Protein AF-A0A847JAN7-F1 (afdb_monomer)

Structure (mmCIF, N/CA/C/O backbone):
data_AF-A0A847JAN7-F1
#
_entry.id   AF-A0A847JAN7-F1
#
loop_
_atom_site.group_PDB
_atom_site.id
_atom_site.type_symbol
_atom_site.label_atom_id
_atom_site.label_alt_id
_atom_site.label_comp_id
_atom_site.label_asym_id
_atom_site.label_entity_id
_atom_site.label_seq_id
_atom_site.pdbx_PDB_ins_code
_atom_site.Cartn_x
_atom_site.Cartn_y
_atom_site.Cartn_z
_atom_site.occupancy
_atom_site.B_iso_or_equiv
_atom_site.auth_seq_id
_atom_site.auth_comp_id
_atom_site.auth_asym_id
_atom_site.auth_atom_id
_atom_site.pdbx_PDB_model_num
ATOM 1 N N . MET A 1 1 ? 32.584 72.479 58.591 1.00 36.50 1 MET A N 1
ATOM 2 C CA . MET A 1 1 ? 33.465 73.424 59.309 1.00 36.50 1 MET A CA 1
ATOM 3 C C . MET A 1 1 ? 34.867 73.265 58.743 1.00 36.50 1 MET A C 1
ATOM 5 O O . MET A 1 1 ? 35.280 72.123 58.640 1.00 36.50 1 MET A O 1
ATOM 9 N N . LEU A 1 2 ? 35.533 74.378 58.401 1.00 39.59 2 LEU A N 1
ATOM 10 C CA . LEU A 1 2 ? 36.912 74.495 57.879 1.00 39.59 2 LEU A CA 1
ATOM 11 C C . LEU A 1 2 ? 37.207 73.800 56.503 1.00 39.59 2 LEU A C 1
ATOM 13 O O . LEU A 1 2 ? 36.779 72.677 56.290 1.00 39.59 2 LEU A O 1
ATOM 17 N N . VAL A 1 3 ? 37.731 74.458 55.441 1.00 38.66 3 VAL A N 1
ATOM 18 C CA . VAL A 1 3 ? 38.987 75.257 55.241 1.00 38.66 3 VAL A CA 1
ATOM 19 C C . VAL A 1 3 ? 40.137 74.309 54.827 1.00 38.66 3 VAL A C 1
ATOM 21 O O . VAL A 1 3 ? 40.621 73.560 55.660 1.00 38.66 3 VAL A O 1
ATOM 24 N N . PHE A 1 4 ? 40.463 74.219 53.517 1.00 42.41 4 PHE A N 1
ATOM 25 C CA . PHE A 1 4 ? 41.638 74.850 52.831 1.00 42.41 4 PHE A CA 1
ATOM 26 C C . PHE A 1 4 ? 42.865 73.885 52.754 1.00 42.41 4 PHE A C 1
ATOM 28 O O . PHE A 1 4 ? 42.871 72.912 53.493 1.00 42.41 4 PHE A O 1
ATOM 35 N N . LEU A 1 5 ? 43.915 73.989 51.907 1.00 44.09 5 LEU A N 1
ATOM 36 C CA . LEU A 1 5 ? 44.401 74.916 50.848 1.00 44.09 5 LEU A CA 1
ATOM 37 C C . LEU A 1 5 ? 45.419 74.152 49.929 1.00 44.09 5 LEU A C 1
ATOM 39 O O . LEU A 1 5 ? 45.902 73.095 50.322 1.00 44.09 5 LEU A O 1
ATOM 43 N N . VAL A 1 6 ? 45.833 74.785 48.811 1.00 45.31 6 VAL A N 1
ATOM 44 C CA . VAL A 1 6 ? 47.140 74.706 48.074 1.00 45.31 6 VAL A CA 1
ATOM 45 C C . VAL A 1 6 ? 47.106 73.902 46.747 1.00 45.31 6 VAL A C 1
ATOM 47 O O . VAL A 1 6 ? 47.167 72.684 46.785 1.00 45.31 6 VAL A O 1
ATOM 50 N N . SER A 1 7 ? 46.863 74.496 45.557 1.00 50.59 7 SER A N 1
ATOM 51 C CA . SER A 1 7 ? 47.771 75.267 44.638 1.00 50.59 7 SER A CA 1
ATOM 52 C C . SER A 1 7 ? 48.555 74.377 43.617 1.00 50.59 7 SER A C 1
ATOM 54 O O . SER A 1 7 ? 48.498 73.161 43.742 1.00 50.59 7 SER A O 1
ATOM 56 N N . PRO A 1 8 ? 49.299 74.910 42.610 1.00 58.59 8 PRO A N 1
ATOM 57 C CA . PRO A 1 8 ? 48.824 75.728 41.469 1.00 58.59 8 PRO A CA 1
ATOM 58 C C . PRO A 1 8 ? 49.420 75.340 40.068 1.00 58.59 8 PRO A C 1
ATOM 60 O O . PRO A 1 8 ? 50.439 74.674 40.025 1.00 58.59 8 PRO A O 1
ATOM 63 N N . PHE A 1 9 ? 48.823 75.851 38.961 1.00 43.88 9 PHE A N 1
ATOM 64 C CA . PHE A 1 9 ? 49.365 76.210 37.598 1.00 43.88 9 PHE A CA 1
ATOM 65 C C . PHE A 1 9 ? 50.436 75.322 36.871 1.00 43.88 9 PHE A C 1
ATOM 67 O O . PHE A 1 9 ? 51.358 74.846 37.521 1.00 43.88 9 PHE A O 1
ATOM 74 N N . PRO A 1 10 ? 50.463 75.195 35.506 1.00 60.69 10 PRO A N 1
ATOM 75 C CA . PRO A 1 10 ? 50.622 76.344 34.588 1.00 60.69 10 PRO A CA 1
ATOM 76 C C . PRO A 1 10 ? 49.906 76.178 33.186 1.00 60.69 10 PRO A C 1
ATOM 78 O O . PRO A 1 10 ? 48.772 75.706 33.202 1.00 60.69 10 PRO A O 1
ATOM 81 N N . PRO A 1 11 ? 50.357 76.684 31.997 1.00 57.16 11 PRO A N 1
ATOM 82 C CA . PRO A 1 11 ? 49.559 77.709 31.292 1.00 57.16 11 PRO A CA 1
ATOM 83 C C . PRO A 1 11 ? 49.256 77.521 29.772 1.00 57.16 11 PRO A C 1
ATOM 85 O O . PRO A 1 11 ? 49.960 76.834 29.047 1.00 57.16 11 PRO A O 1
ATOM 88 N N . ARG A 1 12 ? 48.272 78.308 29.290 1.00 51.12 12 ARG A N 1
ATOM 89 C CA . ARG A 1 12 ? 48.066 78.878 27.922 1.00 51.12 12 ARG A CA 1
ATOM 90 C C . ARG A 1 12 ? 48.148 77.981 26.654 1.00 51.12 12 ARG A C 1
ATOM 92 O O . ARG A 1 12 ? 49.231 77.550 26.276 1.00 51.12 12 ARG A O 1
ATOM 99 N N . PRO A 1 13 ? 47.071 77.920 25.836 1.00 51.97 13 PRO A N 1
ATOM 100 C CA . PRO A 1 13 ? 47.143 77.501 24.432 1.00 51.97 13 PRO A CA 1
ATOM 101 C C . PRO A 1 13 ? 47.438 78.676 23.477 1.00 51.97 13 PRO A C 1
ATOM 103 O O . PRO A 1 13 ? 46.907 79.776 2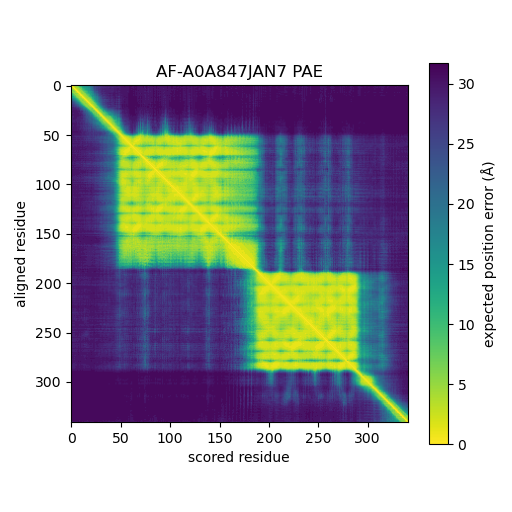3.647 1.00 51.97 13 PRO A O 1
ATOM 106 N N . ALA A 1 14 ? 48.208 78.428 22.413 1.00 51.31 14 ALA A N 1
ATOM 107 C CA . ALA A 1 14 ? 48.409 79.364 21.301 1.00 51.31 14 ALA A CA 1
ATOM 108 C C . ALA A 1 14 ? 47.695 78.872 20.028 1.00 51.31 14 ALA A C 1
ATOM 110 O O . ALA A 1 14 ? 47.827 77.715 19.635 1.00 51.31 14 ALA A O 1
ATOM 111 N N . ARG A 1 15 ? 46.945 79.760 19.362 1.00 52.69 15 ARG A N 1
ATOM 112 C CA . ARG A 1 15 ? 46.372 79.516 18.026 1.00 52.69 15 ARG A CA 1
ATOM 113 C C . ARG A 1 15 ? 47.397 79.850 16.945 1.00 52.69 15 ARG A C 1
ATOM 115 O O . ARG A 1 15 ? 47.951 80.944 16.987 1.00 52.69 15 ARG A O 1
ATOM 122 N N . VAL A 1 16 ? 47.467 79.044 15.885 1.00 48.19 16 VAL A N 1
ATOM 123 C CA . VAL A 1 16 ? 47.847 79.525 14.544 1.00 48.19 16 VAL A CA 1
ATOM 124 C C . VAL A 1 16 ? 46.898 78.927 13.501 1.00 48.19 16 VAL A C 1
ATOM 126 O O . VAL A 1 16 ? 46.653 77.724 13.476 1.00 48.19 16 VAL A O 1
ATOM 129 N N . ARG A 1 17 ? 46.336 79.792 12.649 1.00 48.19 17 ARG A N 1
ATOM 130 C CA . ARG A 1 17 ? 45.670 79.427 11.387 1.00 48.19 17 ARG A CA 1
ATOM 131 C C . ARG A 1 17 ? 46.724 79.423 10.277 1.00 48.19 17 ARG A C 1
ATOM 133 O O . ARG A 1 17 ? 47.535 80.339 10.271 1.00 48.19 17 ARG A O 1
ATOM 140 N N . ALA A 1 18 ? 46.591 78.554 9.276 1.00 40.78 18 ALA A N 1
ATOM 141 C CA . ALA A 1 18 ? 46.350 78.965 7.880 1.00 40.78 18 ALA A CA 1
ATOM 142 C C . ALA A 1 18 ? 46.451 77.777 6.909 1.00 40.78 18 ALA A C 1
ATOM 144 O O . ALA A 1 18 ? 47.193 76.825 7.121 1.00 40.78 18 ALA A O 1
ATOM 145 N N . SER A 1 19 ? 45.680 77.859 5.829 1.00 52.72 19 SER A N 1
ATOM 146 C CA . SER A 1 19 ? 45.609 76.890 4.735 1.00 52.72 19 SER A CA 1
ATOM 147 C C . SER A 1 19 ? 46.595 77.194 3.605 1.00 52.72 19 SER A C 1
ATOM 149 O O . SER A 1 19 ? 46.749 78.360 3.245 1.00 52.72 19 SER A O 1
ATOM 151 N N . ALA A 1 20 ? 47.078 76.160 2.913 1.00 47.47 20 ALA A N 1
ATOM 152 C CA . ALA A 1 20 ? 47.538 76.256 1.526 1.00 47.47 20 ALA A CA 1
ATOM 153 C C . ALA A 1 20 ? 47.021 75.052 0.712 1.00 47.47 20 ALA A C 1
ATOM 155 O O . ALA A 1 20 ? 46.765 73.987 1.271 1.00 47.47 20 ALA A O 1
ATOM 156 N N . ARG A 1 21 ? 46.792 75.253 -0.591 1.00 54.28 21 ARG A N 1
ATOM 157 C CA . ARG A 1 21 ? 46.213 74.270 -1.532 1.00 54.28 21 ARG A CA 1
ATOM 158 C C . ARG A 1 21 ? 47.286 73.734 -2.500 1.00 54.28 21 ARG A C 1
ATOM 160 O O . ARG A 1 21 ? 48.429 74.171 -2.445 1.00 54.28 21 ARG A O 1
ATOM 167 N N . CYS A 1 22 ? 46.829 72.905 -3.447 1.00 41.75 22 CYS A N 1
ATOM 168 C CA . CYS A 1 22 ? 47.549 72.309 -4.586 1.00 41.75 22 CYS A CA 1
ATOM 169 C C . CYS A 1 22 ? 48.314 71.014 -4.224 1.00 41.75 22 CYS A C 1
ATOM 171 O O . CYS A 1 22 ? 48.763 70.858 -3.097 1.00 41.75 22 CYS A O 1
ATOM 173 N N . THR A 1 23 ? 48.418 70.003 -5.098 1.00 45.47 23 THR A N 1
ATOM 174 C CA . THR A 1 23 ? 48.131 69.959 -6.551 1.00 45.47 23 THR A CA 1
ATOM 175 C C . THR A 1 23 ? 47.553 68.588 -6.954 1.00 45.47 23 THR A C 1
ATOM 177 O O . THR A 1 23 ? 47.763 67.598 -6.260 1.00 45.47 23 THR A O 1
ATOM 180 N N . GLY A 1 24 ? 46.801 68.517 -8.060 1.00 43.47 24 GLY A N 1
ATOM 181 C CA . GLY A 1 24 ? 46.162 67.279 -8.537 1.00 43.47 24 GLY A CA 1
ATOM 182 C C . GLY A 1 24 ? 47.069 66.329 -9.342 1.00 43.47 24 GLY A C 1
ATOM 183 O O . GLY A 1 24 ? 48.287 66.460 -9.338 1.00 43.47 24 GLY A O 1
ATOM 184 N N . ALA A 1 25 ? 46.424 65.417 -10.089 1.00 47.81 25 ALA A N 1
ATOM 185 C CA . ALA A 1 25 ? 46.998 64.451 -11.048 1.00 47.81 25 ALA A CA 1
ATOM 186 C C . ALA A 1 25 ? 47.545 63.100 -10.511 1.00 47.81 25 ALA A C 1
ATOM 188 O O . ALA A 1 25 ? 48.638 62.679 -10.880 1.00 47.81 25 ALA A O 1
ATOM 189 N N . ARG A 1 26 ? 46.737 62.340 -9.744 1.00 47.19 26 ARG A N 1
ATOM 190 C CA . ARG A 1 26 ? 46.920 60.874 -9.538 1.00 47.19 26 ARG A CA 1
ATOM 191 C C . ARG A 1 26 ? 45.610 60.053 -9.530 1.00 47.19 26 ARG A C 1
ATOM 193 O O . ARG A 1 26 ? 45.467 59.109 -8.766 1.00 47.19 26 ARG A O 1
ATOM 200 N N . THR A 1 27 ? 44.642 60.384 -10.388 1.00 49.19 27 THR A N 1
ATOM 201 C CA . THR A 1 27 ? 43.290 59.766 -10.398 1.00 49.19 27 THR A CA 1
ATOM 202 C C . THR A 1 27 ? 42.906 59.065 -11.713 1.00 49.19 27 THR A C 1
ATOM 204 O O . THR A 1 27 ? 41.734 59.025 -12.076 1.00 49.19 27 THR A O 1
ATOM 207 N N . ARG A 1 28 ? 43.875 58.491 -12.449 1.00 48.81 28 ARG A N 1
ATOM 208 C CA . ARG A 1 28 ? 43.617 57.727 -13.698 1.00 48.81 28 ARG A CA 1
ATOM 209 C C . ARG A 1 28 ? 44.412 56.417 -13.871 1.00 48.81 28 ARG A C 1
ATOM 211 O O . ARG A 1 28 ? 44.486 55.903 -14.977 1.00 48.81 28 ARG A O 1
ATOM 218 N N . ALA A 1 29 ? 44.968 55.849 -12.796 1.00 48.12 29 ALA A N 1
ATOM 219 C CA . ALA A 1 29 ? 45.771 54.612 -12.857 1.00 48.12 29 ALA A CA 1
ATOM 220 C C . ALA A 1 29 ? 45.318 53.494 -11.888 1.00 48.12 29 ALA A C 1
ATOM 222 O O . ALA A 1 29 ? 46.053 52.542 -11.663 1.00 48.12 29 ALA A O 1
ATOM 223 N N . LEU A 1 30 ? 44.109 53.591 -11.317 1.00 46.75 30 LEU A N 1
ATOM 224 C CA . LEU A 1 30 ? 43.534 52.582 -10.404 1.00 46.75 30 LEU A CA 1
ATOM 225 C C . LEU A 1 30 ? 42.086 52.185 -10.762 1.00 46.75 30 LEU A C 1
ATOM 227 O O . LEU A 1 30 ? 41.359 51.662 -9.927 1.00 46.75 30 LEU A O 1
ATOM 231 N N . LEU A 1 31 ? 41.669 52.399 -12.017 1.00 47.38 31 LEU A N 1
ATOM 232 C CA . LEU A 1 31 ? 40.339 52.014 -12.524 1.00 47.38 31 LEU A CA 1
ATOM 233 C C . LEU A 1 31 ? 40.397 50.998 -13.687 1.00 47.38 31 LEU A C 1
ATOM 235 O O . LEU A 1 31 ? 39.433 50.851 -14.426 1.00 47.38 31 LEU A O 1
ATOM 239 N N . GLY A 1 32 ? 41.534 50.312 -13.865 1.00 44.53 32 GLY A N 1
ATOM 240 C CA . GLY A 1 32 ? 41.722 49.276 -14.896 1.00 44.53 32 GLY A CA 1
ATOM 241 C C . GLY A 1 32 ? 41.857 47.845 -14.358 1.00 44.53 32 GLY A C 1
ATOM 242 O O . GLY A 1 32 ? 41.564 46.896 -15.072 1.00 44.53 32 GLY A O 1
ATOM 243 N N . VAL A 1 33 ? 42.268 47.673 -13.096 1.00 49.34 33 VAL A N 1
ATOM 244 C CA . VAL A 1 33 ? 42.558 46.346 -12.509 1.00 49.34 33 VAL A CA 1
ATOM 245 C C . VAL A 1 33 ? 41.370 45.790 -11.710 1.00 49.34 33 VAL A C 1
ATOM 247 O O . VAL A 1 33 ? 41.158 44.583 -11.674 1.00 49.34 33 VAL A O 1
ATOM 250 N N . ALA A 1 34 ? 40.528 46.658 -11.137 1.00 45.66 34 ALA A N 1
ATOM 251 C CA . ALA A 1 34 ? 39.374 46.242 -10.333 1.00 45.66 34 ALA A CA 1
ATOM 252 C C . ALA A 1 34 ? 38.218 45.625 -11.151 1.00 45.66 34 ALA A C 1
ATOM 254 O O . ALA A 1 34 ? 37.416 44.883 -10.593 1.00 45.66 34 ALA A O 1
ATOM 255 N N . LEU A 1 35 ? 38.132 45.896 -12.461 1.00 46.56 35 LEU A N 1
ATOM 256 C CA . LEU A 1 35 ? 37.061 45.368 -13.322 1.00 46.56 35 LEU A CA 1
ATOM 257 C C . LEU A 1 35 ? 37.426 44.031 -13.997 1.00 46.56 35 LEU A C 1
ATOM 259 O O . LEU A 1 35 ? 36.538 43.281 -14.387 1.00 46.56 35 LEU A O 1
ATOM 263 N N . ALA A 1 36 ? 38.718 43.694 -14.083 1.00 46.94 36 ALA A N 1
ATOM 264 C CA . ALA A 1 36 ? 39.186 42.403 -14.599 1.00 46.94 36 ALA A CA 1
ATOM 265 C C . ALA A 1 36 ? 39.105 41.271 -13.552 1.00 46.94 36 ALA A C 1
ATOM 267 O O . ALA A 1 36 ? 39.017 40.101 -13.913 1.00 46.94 36 ALA A O 1
ATOM 268 N N . ALA A 1 37 ? 39.095 41.611 -12.258 1.00 46.59 37 ALA A N 1
ATOM 269 C CA . ALA A 1 37 ? 39.029 40.648 -11.155 1.00 46.59 37 ALA A CA 1
ATOM 270 C C . ALA A 1 37 ? 37.599 40.194 -10.785 1.00 46.59 37 ALA A C 1
ATOM 272 O O . ALA A 1 37 ? 37.443 39.292 -9.968 1.00 46.59 37 ALA A O 1
ATOM 273 N N . LEU A 1 38 ? 36.557 40.803 -11.370 1.00 44.53 38 LEU A N 1
ATOM 274 C CA . LEU A 1 38 ? 35.148 40.506 -11.060 1.00 44.53 38 LEU A CA 1
ATOM 275 C C . LEU A 1 38 ? 34.448 39.639 -12.130 1.00 44.53 38 LEU A C 1
ATOM 277 O O . LEU A 1 38 ? 33.262 39.353 -12.010 1.00 44.53 38 LEU A O 1
ATOM 281 N N . MET A 1 39 ? 35.172 39.213 -13.173 1.00 47.53 39 MET A N 1
ATOM 282 C CA . MET A 1 39 ? 34.638 38.463 -14.326 1.00 47.53 39 MET A CA 1
ATOM 283 C C . MET A 1 39 ? 35.079 36.987 -14.385 1.00 47.53 39 MET A C 1
ATOM 285 O O . MET A 1 39 ? 34.848 36.309 -15.381 1.00 47.53 39 MET A O 1
ATOM 289 N N . THR A 1 40 ? 35.695 36.460 -13.322 1.00 50.06 40 THR A N 1
ATOM 290 C CA . THR A 1 40 ? 36.337 35.127 -13.310 1.00 50.06 40 THR A CA 1
ATOM 291 C C . THR A 1 40 ? 35.709 34.093 -12.365 1.00 50.06 40 THR A C 1
ATOM 293 O O . THR A 1 40 ? 36.261 33.007 -12.223 1.00 50.06 40 THR A O 1
ATOM 296 N N . ILE A 1 41 ? 34.551 34.374 -11.747 1.00 54.25 41 ILE A N 1
ATOM 297 C CA . ILE A 1 41 ? 33.880 33.443 -10.802 1.00 54.25 41 ILE A CA 1
ATOM 298 C C . ILE A 1 41 ? 32.547 32.884 -11.353 1.00 54.25 41 ILE A C 1
ATOM 300 O O . ILE A 1 41 ? 31.888 32.071 -10.715 1.00 54.25 41 ILE A O 1
ATOM 304 N N . ALA A 1 42 ? 32.164 33.232 -12.585 1.00 50.59 42 ALA A N 1
ATOM 305 C CA . ALA A 1 42 ? 31.022 32.625 -13.277 1.00 50.59 42 ALA A CA 1
ATOM 306 C C . ALA A 1 42 ? 31.400 31.296 -13.967 1.00 50.59 42 ALA A C 1
ATOM 308 O O . ALA A 1 42 ? 31.118 31.096 -15.148 1.00 50.59 42 ALA A O 1
ATOM 309 N N . GLN A 1 43 ? 32.052 30.378 -13.244 1.00 54.66 43 GLN A N 1
ATOM 310 C CA . GLN A 1 43 ? 32.152 28.994 -13.712 1.00 54.66 43 GLN A CA 1
ATOM 311 C C . GLN A 1 43 ? 30.806 28.303 -13.452 1.00 54.66 43 GLN A C 1
ATOM 313 O O . GLN A 1 43 ? 30.386 28.244 -12.293 1.00 54.66 43 GLN A O 1
ATOM 318 N N . PRO A 1 44 ? 30.111 27.768 -14.475 1.00 50.38 44 PRO A N 1
ATOM 319 C CA . PRO A 1 44 ? 28.973 26.903 -14.218 1.00 50.38 44 PRO A CA 1
ATOM 320 C C . PRO A 1 44 ? 29.487 25.689 -13.445 1.00 50.38 44 PRO A C 1
ATOM 322 O O . PRO A 1 44 ? 30.414 25.012 -13.899 1.00 50.38 44 PRO A O 1
ATOM 325 N N . LEU A 1 45 ? 28.900 25.408 -12.277 1.00 53.22 45 LEU A N 1
ATOM 326 C CA . LEU A 1 45 ? 29.145 24.128 -11.623 1.00 53.22 45 LEU A CA 1
ATOM 327 C C . LEU A 1 45 ? 28.799 23.030 -12.637 1.00 53.22 45 LEU A C 1
ATOM 329 O O . LEU A 1 45 ? 27.697 23.078 -13.195 1.00 53.22 45 LEU A O 1
ATOM 333 N N . PRO A 1 46 ? 29.681 22.043 -12.882 1.00 47.84 46 PRO A N 1
ATOM 334 C CA . PRO A 1 46 ? 29.256 20.849 -13.582 1.00 47.84 46 PRO A CA 1
ATOM 335 C C . PRO A 1 46 ? 28.156 20.233 -12.723 1.00 47.84 46 PRO A C 1
ATOM 337 O O . PRO A 1 46 ? 28.416 19.745 -11.619 1.00 47.84 46 PRO A O 1
ATOM 340 N N . GLY A 1 47 ? 26.914 20.312 -13.206 1.00 44.53 47 GLY A N 1
ATOM 341 C CA . GLY A 1 47 ? 25.813 19.583 -12.602 1.00 44.53 47 GLY A CA 1
ATOM 342 C C . GLY A 1 47 ? 26.262 18.135 -12.495 1.00 44.53 47 GLY A C 1
ATOM 343 O O . GLY A 1 47 ? 26.696 17.556 -13.493 1.00 44.53 47 GLY A O 1
ATOM 344 N N . ARG A 1 48 ? 26.237 17.574 -11.281 1.00 44.59 48 ARG A N 1
ATOM 345 C CA . ARG A 1 48 ? 26.500 16.149 -11.095 1.00 44.59 48 ARG A CA 1
ATOM 346 C C . ARG A 1 48 ? 25.430 15.409 -11.889 1.00 44.59 48 ARG A C 1
ATOM 348 O O . ARG A 1 48 ? 24.308 15.266 -11.417 1.00 44.59 48 ARG A O 1
ATOM 355 N N . ALA A 1 49 ? 25.791 14.966 -13.089 1.00 51.75 49 ALA A N 1
ATOM 356 C CA . ALA A 1 49 ? 25.082 13.918 -13.791 1.00 51.75 49 ALA A CA 1
ATOM 357 C C . ALA A 1 49 ? 25.232 12.669 -12.921 1.00 51.75 49 ALA A C 1
ATOM 359 O O . ALA A 1 49 ? 26.248 11.972 -12.955 1.00 51.75 49 ALA A O 1
ATOM 360 N N . GLU A 1 50 ? 24.260 12.478 -12.036 1.00 58.47 50 GLU A N 1
ATOM 361 C CA . GLU A 1 50 ? 24.093 11.256 -11.274 1.00 58.47 50 GLU A CA 1
ATOM 362 C C . GLU A 1 50 ? 23.907 10.134 -12.293 1.00 58.47 50 GLU A C 1
ATOM 364 O O . GLU A 1 50 ? 22.927 10.118 -13.037 1.00 58.47 50 GLU A O 1
ATOM 369 N N . LYS A 1 51 ? 24.916 9.261 -12.405 1.00 66.94 51 LYS A N 1
ATOM 370 C CA . LYS A 1 51 ? 24.946 8.199 -13.411 1.00 66.94 51 LYS A CA 1
ATOM 371 C C . LYS A 1 51 ? 23.932 7.129 -13.036 1.00 66.94 51 LYS A C 1
ATOM 373 O O . LYS A 1 51 ? 24.258 6.162 -12.349 1.00 66.94 51 LYS A O 1
ATOM 378 N N . LEU A 1 52 ? 22.701 7.340 -13.485 1.00 82.38 52 LEU A N 1
ATOM 379 C CA . LEU A 1 52 ? 21.585 6.440 -13.268 1.00 82.38 52 LEU 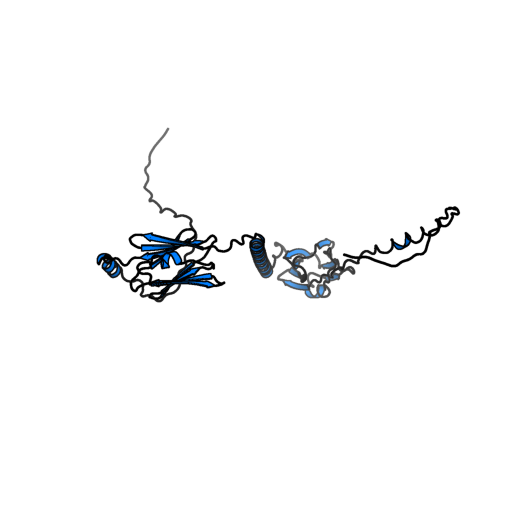A CA 1
ATOM 380 C C . LEU A 1 52 ? 21.934 5.072 -13.856 1.00 82.38 52 LEU A C 1
ATOM 382 O O . LEU A 1 52 ? 22.335 4.976 -15.014 1.00 82.38 52 LEU A O 1
ATOM 386 N N . THR A 1 53 ? 21.801 4.007 -13.074 1.00 87.06 53 THR A N 1
ATOM 387 C CA . THR A 1 53 ? 22.094 2.645 -13.539 1.00 87.06 53 THR A CA 1
ATOM 388 C C . THR A 1 53 ? 20.798 1.845 -13.610 1.00 87.06 53 THR A C 1
ATOM 390 O O . THR A 1 53 ? 19.954 1.943 -12.718 1.00 87.06 53 THR A O 1
ATOM 393 N N . ALA A 1 54 ? 20.619 1.068 -14.679 1.00 89.69 54 ALA A N 1
ATOM 394 C CA . ALA A 1 54 ? 19.466 0.191 -14.842 1.00 89.69 54 ALA A CA 1
ATOM 395 C C . ALA A 1 54 ? 19.908 -1.271 -14.962 1.00 89.69 54 ALA A C 1
ATOM 397 O O . ALA A 1 54 ? 20.691 -1.626 -15.846 1.00 89.69 54 ALA A O 1
ATOM 398 N N . ASP A 1 55 ? 19.362 -2.131 -14.101 1.00 91.69 55 ASP A N 1
ATOM 399 C CA . ASP A 1 55 ? 19.548 -3.576 -14.219 1.00 91.69 55 ASP A CA 1
ATOM 400 C C . ASP A 1 55 ? 18.815 -4.108 -15.446 1.00 91.69 55 ASP A C 1
ATOM 402 O O . ASP A 1 55 ? 17.664 -3.744 -15.702 1.00 91.69 55 ASP A O 1
ATOM 406 N N . VAL A 1 56 ? 19.453 -5.049 -16.139 1.00 93.00 56 VAL A N 1
ATOM 407 C CA . VAL A 1 56 ? 18.934 -5.675 -17.354 1.00 93.00 56 VAL A CA 1
ATOM 408 C C . VAL A 1 56 ? 18.552 -7.124 -17.070 1.00 93.00 56 VAL A C 1
ATOM 410 O O . VAL A 1 56 ? 19.405 -8.001 -16.921 1.00 93.00 56 VAL A O 1
ATOM 413 N N . ALA A 1 57 ? 17.248 -7.389 -17.039 1.00 93.00 57 ALA A N 1
ATOM 414 C CA . ALA A 1 57 ? 16.697 -8.739 -17.027 1.00 93.00 57 ALA A CA 1
ATOM 415 C C . ALA A 1 57 ? 16.073 -9.065 -18.390 1.00 93.00 57 ALA A C 1
ATOM 417 O O . ALA A 1 57 ? 15.500 -8.206 -19.056 1.00 93.00 57 ALA A O 1
ATOM 418 N N . THR A 1 58 ? 16.201 -10.314 -18.826 1.00 93.44 58 THR A N 1
ATOM 419 C CA . THR A 1 58 ? 15.719 -10.785 -20.131 1.00 93.44 58 THR A CA 1
ATOM 420 C C . THR A 1 58 ? 15.069 -12.150 -19.975 1.00 93.44 58 THR A C 1
ATOM 422 O O . THR A 1 58 ? 15.673 -13.046 -19.384 1.00 93.44 58 THR A O 1
ATOM 425 N N . THR A 1 59 ? 13.854 -12.315 -20.500 1.00 92.06 59 THR A N 1
ATOM 426 C CA . THR A 1 59 ? 13.141 -13.600 -20.520 1.00 92.06 59 THR A CA 1
ATOM 427 C C . THR A 1 59 ? 12.682 -13.948 -21.934 1.00 92.06 59 THR A C 1
ATOM 429 O O . THR A 1 59 ? 12.347 -13.081 -22.748 1.00 92.06 59 THR A O 1
ATOM 432 N N . LEU A 1 60 ? 12.710 -15.245 -22.247 1.00 92.62 60 LEU A N 1
ATOM 433 C CA . LEU A 1 60 ? 12.183 -15.793 -23.490 1.00 92.62 60 LEU A CA 1
ATOM 434 C C . LEU A 1 60 ? 10.843 -16.459 -23.175 1.00 92.62 60 LEU A C 1
ATOM 436 O O . LEU A 1 60 ? 10.797 -17.579 -22.669 1.00 92.62 60 LEU A O 1
ATOM 440 N N . GLU A 1 61 ? 9.759 -15.748 -23.450 1.00 88.75 61 GLU A N 1
ATOM 441 C CA . GLU A 1 61 ? 8.406 -16.199 -23.152 1.00 88.75 61 GLU A CA 1
ATOM 442 C C . GLU A 1 61 ? 7.841 -17.067 -24.287 1.00 88.75 61 GLU A C 1
ATOM 444 O O . GLU A 1 61 ? 8.434 -17.226 -25.361 1.00 88.75 61 GLU A O 1
ATOM 449 N N . LYS A 1 62 ? 6.648 -17.634 -24.074 1.00 84.94 62 LYS A N 1
ATOM 450 C CA . LYS A 1 62 ? 5.945 -18.450 -25.079 1.00 84.94 62 LYS A CA 1
ATOM 451 C C . LYS A 1 62 ? 5.489 -17.601 -26.277 1.00 84.94 62 LYS A C 1
ATOM 453 O O . LYS A 1 62 ? 4.334 -17.201 -26.374 1.00 84.94 62 LYS A O 1
ATOM 458 N N . GLY A 1 63 ? 6.404 -17.373 -27.219 1.00 88.00 63 GLY A N 1
ATOM 459 C CA . GLY A 1 63 ? 6.144 -16.723 -28.508 1.00 88.00 63 GLY A CA 1
ATOM 460 C C . GLY A 1 63 ? 6.571 -15.257 -28.623 1.00 88.00 63 GLY A C 1
ATOM 461 O O . GLY A 1 63 ? 6.348 -14.677 -29.683 1.00 88.00 63 GLY A O 1
ATOM 462 N N . TYR A 1 64 ? 7.193 -14.681 -27.591 1.00 93.12 64 TYR A N 1
ATOM 463 C CA . TYR A 1 64 ? 7.799 -13.344 -27.618 1.00 93.12 64 TYR A CA 1
ATOM 464 C C . TYR A 1 64 ? 9.052 -13.289 -26.731 1.00 93.12 64 TYR A C 1
ATOM 466 O O . TYR A 1 64 ? 9.306 -14.204 -25.948 1.00 93.12 64 TYR A O 1
ATOM 474 N N . GLY A 1 65 ? 9.868 -12.246 -26.879 1.00 94.19 65 GLY A N 1
ATOM 475 C CA . GLY A 1 65 ? 10.987 -11.956 -25.975 1.00 94.19 65 GLY A CA 1
ATOM 476 C C . GLY A 1 65 ? 10.673 -10.734 -25.123 1.00 94.19 65 GLY A C 1
ATOM 477 O O . GLY A 1 65 ? 10.050 -9.804 -25.628 1.00 94.19 65 GLY A O 1
ATOM 478 N N . ARG A 1 66 ? 11.110 -10.708 -23.865 1.00 95.69 66 ARG A N 1
ATOM 479 C CA . ARG A 1 66 ? 10.891 -9.583 -22.945 1.00 95.69 66 ARG A CA 1
ATOM 480 C C . ARG A 1 66 ? 12.220 -9.108 -22.367 1.00 95.69 66 ARG A C 1
ATOM 482 O O . ARG A 1 66 ? 13.002 -9.896 -21.839 1.00 95.69 66 ARG A O 1
ATOM 489 N N . LEU A 1 67 ? 12.468 -7.809 -22.473 1.00 94.75 67 LEU A N 1
ATOM 490 C CA . LEU A 1 67 ? 13.541 -7.082 -21.798 1.00 94.75 67 LEU A CA 1
ATOM 491 C C . LEU A 1 67 ? 12.910 -6.235 -20.690 1.00 94.75 67 LEU A C 1
ATOM 493 O O . LEU A 1 67 ? 11.929 -5.535 -20.927 1.00 94.75 67 LEU A O 1
ATOM 497 N N . VAL A 1 68 ? 13.472 -6.294 -19.487 1.00 94.88 68 VAL A N 1
ATOM 498 C CA . VAL A 1 68 ? 13.043 -5.499 -18.335 1.00 94.88 68 VAL A CA 1
ATOM 499 C C . VAL A 1 68 ? 14.232 -4.691 -17.841 1.00 94.88 68 VAL A C 1
ATOM 501 O O . VAL A 1 68 ? 15.239 -5.260 -17.415 1.00 94.88 68 VAL A O 1
ATOM 504 N N . LEU A 1 69 ? 14.098 -3.369 -17.887 1.00 93.94 69 LEU A N 1
ATOM 505 C CA . LEU A 1 69 ? 15.046 -2.417 -17.319 1.00 93.94 69 LEU A CA 1
ATOM 506 C C . LEU A 1 69 ? 14.531 -1.993 -15.942 1.00 93.94 69 LEU A C 1
ATOM 508 O O . LEU A 1 69 ? 13.395 -1.531 -15.843 1.00 93.94 69 LEU A O 1
ATOM 512 N N . THR A 1 70 ? 15.324 -2.173 -14.882 1.00 93.19 70 THR A N 1
ATOM 513 C CA . THR A 1 70 ? 14.944 -1.783 -13.507 1.00 93.19 70 THR A CA 1
ATOM 514 C C . THR A 1 70 ? 15.861 -0.685 -12.980 1.00 93.19 70 THR A C 1
ATOM 516 O O . THR A 1 70 ? 17.058 -0.90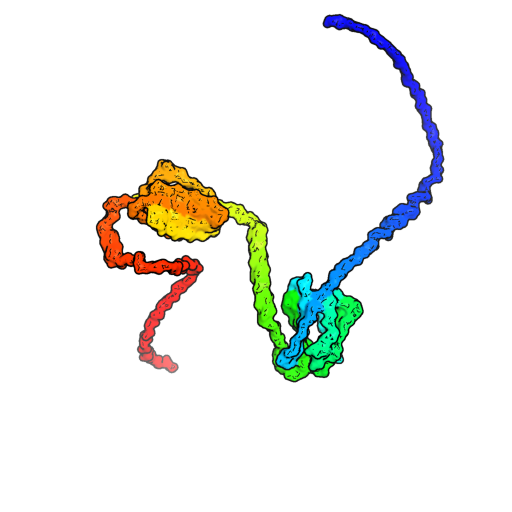8 -12.818 1.00 93.19 70 THR A O 1
ATOM 519 N N . PHE A 1 71 ? 15.294 0.478 -12.671 1.00 92.25 71 PHE A N 1
ATOM 520 C CA . PHE A 1 71 ? 16.011 1.677 -12.236 1.00 92.25 71 PHE A CA 1
ATOM 521 C C . PHE A 1 71 ? 15.999 1.775 -10.703 1.00 92.25 71 PHE A C 1
ATOM 523 O O . PHE A 1 71 ? 15.104 2.387 -10.130 1.00 92.25 71 PHE A O 1
ATOM 530 N N . ARG A 1 72 ? 16.961 1.143 -10.015 1.00 80.00 72 ARG A N 1
ATOM 531 C CA . ARG A 1 72 ? 16.915 0.995 -8.540 1.00 80.00 72 ARG A CA 1
ATOM 532 C C . ARG A 1 72 ? 16.875 2.313 -7.769 1.00 80.00 72 ARG A C 1
ATOM 534 O O . ARG A 1 72 ? 16.247 2.375 -6.717 1.00 80.00 72 ARG A O 1
ATOM 541 N N . ASP A 1 73 ? 17.534 3.340 -8.293 1.00 79.25 73 ASP A N 1
ATOM 542 C CA . ASP A 1 73 ? 17.760 4.604 -7.587 1.00 79.25 73 ASP A CA 1
ATOM 543 C C . ASP A 1 73 ? 16.596 5.602 -7.742 1.00 79.25 73 ASP A C 1
ATOM 545 O O . ASP A 1 73 ? 16.687 6.743 -7.290 1.00 79.25 73 ASP A O 1
ATOM 549 N N . ARG A 1 74 ? 15.488 5.204 -8.391 1.00 76.31 74 ARG A N 1
ATOM 550 C CA . ARG A 1 74 ? 14.304 6.054 -8.586 1.00 76.31 74 ARG A CA 1
ATOM 551 C C . ARG A 1 74 ? 12.996 5.285 -8.441 1.00 76.31 74 ARG A C 1
ATOM 553 O O . ARG A 1 74 ? 12.872 4.147 -8.865 1.00 76.31 74 ARG A O 1
ATOM 560 N N . ASN A 1 75 ? 11.966 5.964 -7.936 1.00 78.19 75 ASN A N 1
ATOM 561 C CA . ASN A 1 75 ? 10.598 5.433 -7.866 1.00 78.19 75 ASN A CA 1
ATOM 562 C C . ASN A 1 75 ? 9.858 5.472 -9.219 1.00 78.19 75 ASN A C 1
ATOM 564 O O . ASN A 1 75 ? 8.787 4.880 -9.345 1.00 78.19 75 ASN A O 1
ATOM 568 N N . LEU A 1 76 ? 10.394 6.212 -10.193 1.00 83.44 76 LEU A N 1
ATOM 569 C CA . LEU A 1 76 ? 9.854 6.402 -11.537 1.00 83.44 76 LEU A CA 1
ATOM 570 C C . LEU A 1 76 ? 10.996 6.322 -12.551 1.00 83.44 76 LEU A C 1
ATOM 572 O O . LEU A 1 76 ? 12.091 6.836 -12.302 1.00 83.44 76 LEU A O 1
ATOM 576 N N . ILE A 1 77 ? 10.727 5.710 -13.700 1.00 89.69 77 ILE A N 1
ATOM 577 C CA . ILE A 1 77 ? 11.662 5.674 -14.829 1.00 89.69 77 ILE A CA 1
ATOM 578 C C . ILE A 1 77 ? 11.950 7.089 -15.384 1.00 89.69 77 ILE A C 1
ATOM 580 O O . ILE A 1 77 ? 11.088 7.970 -15.310 1.00 89.69 77 ILE A O 1
ATOM 584 N N . PRO A 1 78 ? 13.151 7.344 -15.937 1.00 89.88 78 PRO A N 1
ATOM 585 C CA . PRO A 1 78 ? 13.466 8.614 -16.591 1.00 89.88 78 PRO A CA 1
ATOM 586 C C . PRO A 1 78 ? 12.642 8.801 -17.883 1.00 89.88 78 PRO A C 1
ATOM 588 O O . PRO A 1 78 ? 12.346 7.810 -18.555 1.00 89.88 78 PRO A O 1
ATOM 591 N N . PRO A 1 79 ? 12.316 10.047 -18.289 1.00 91.81 79 PRO A N 1
ATOM 592 C CA . PRO A 1 79 ? 11.597 10.307 -19.537 1.00 91.81 79 PRO A CA 1
ATOM 593 C C . PRO A 1 79 ? 12.353 9.754 -20.749 1.00 91.81 79 PRO A C 1
ATOM 595 O O . PRO A 1 79 ? 13.539 10.058 -20.934 1.00 91.81 79 PRO A O 1
ATOM 598 N N . TYR A 1 80 ? 11.663 8.969 -21.579 1.00 93.75 80 TYR A N 1
ATOM 599 C CA . TYR A 1 80 ? 12.256 8.263 -22.713 1.00 93.75 80 TYR A CA 1
ATOM 600 C C . TYR A 1 80 ? 11.410 8.359 -23.990 1.00 93.75 80 TYR A C 1
ATOM 602 O O . TYR A 1 80 ? 10.236 8.726 -23.971 1.00 93.75 80 TYR A O 1
ATOM 610 N N . SER A 1 81 ? 12.025 8.019 -25.121 1.00 93.75 81 SER A N 1
ATOM 611 C CA . SER A 1 81 ? 11.405 7.924 -26.440 1.00 93.75 81 SER A CA 1
ATOM 612 C C . SER A 1 81 ? 11.815 6.616 -27.114 1.00 93.75 81 SER A C 1
ATOM 614 O O . SER A 1 81 ? 12.961 6.181 -26.998 1.00 93.75 81 SER A O 1
ATOM 616 N N . VAL A 1 82 ? 10.884 5.989 -27.837 1.00 95.19 82 VAL A N 1
ATOM 617 C CA . VAL A 1 82 ? 11.132 4.762 -28.608 1.00 95.19 82 VAL A CA 1
ATOM 618 C C . VAL A 1 82 ? 10.855 5.035 -30.074 1.00 95.19 82 VAL A C 1
ATOM 620 O O . VAL A 1 82 ? 9.739 5.385 -30.455 1.00 95.19 82 VAL A O 1
ATOM 623 N N . LYS A 1 83 ? 11.875 4.851 -30.912 1.00 94.69 83 LYS A N 1
ATOM 624 C CA . LYS A 1 83 ? 11.795 5.052 -32.362 1.00 94.69 83 LYS A CA 1
ATOM 625 C C . LYS A 1 83 ? 12.160 3.742 -33.053 1.00 94.69 83 LYS A C 1
ATOM 627 O O . LYS A 1 83 ? 13.317 3.330 -33.015 1.00 94.69 83 LYS A O 1
ATOM 632 N N . GLN A 1 84 ? 11.182 3.084 -33.677 1.00 93.62 84 GLN A N 1
ATOM 633 C CA . GLN A 1 84 ? 11.406 1.896 -34.506 1.00 93.62 84 GLN A CA 1
ATOM 634 C C . GLN A 1 84 ? 11.434 2.295 -35.987 1.00 93.62 84 GLN A C 1
ATOM 636 O O . GLN A 1 84 ? 10.442 2.799 -36.507 1.00 93.62 84 GLN A O 1
ATOM 641 N N . ASN A 1 85 ? 12.548 2.052 -36.682 1.00 91.19 85 ASN A N 1
ATOM 642 C CA . ASN A 1 85 ? 12.680 2.317 -38.115 1.00 91.19 85 ASN A CA 1
ATOM 643 C C . ASN A 1 85 ? 13.587 1.275 -38.792 1.00 91.19 85 ASN A C 1
ATOM 645 O O . ASN A 1 85 ? 14.629 0.920 -38.249 1.00 91.19 85 ASN A O 1
ATOM 649 N N . ASN A 1 86 ? 13.205 0.780 -39.974 1.00 88.00 86 ASN A N 1
ATOM 650 C CA . ASN A 1 86 ? 13.991 -0.162 -40.793 1.00 88.00 86 ASN A CA 1
ATOM 651 C C . ASN A 1 86 ? 14.563 -1.389 -40.042 1.00 88.00 86 ASN A C 1
ATOM 653 O O . ASN A 1 86 ? 15.665 -1.847 -40.329 1.00 88.00 86 ASN A O 1
ATOM 657 N N . GLY A 1 87 ? 13.821 -1.931 -39.068 1.00 89.38 87 GLY A N 1
ATOM 658 C CA . GLY A 1 87 ? 14.273 -3.071 -38.257 1.00 89.38 87 GLY A CA 1
ATOM 659 C C . GLY A 1 87 ? 15.278 -2.717 -37.153 1.00 89.38 87 GLY A C 1
ATOM 660 O O . GLY A 1 87 ? 15.842 -3.617 -36.541 1.00 89.38 87 GLY A O 1
ATOM 661 N N . VAL A 1 88 ? 15.486 -1.433 -36.865 1.00 94.44 88 VAL A N 1
ATOM 662 C CA . VAL A 1 88 ? 16.266 -0.942 -35.724 1.00 94.44 88 VAL A CA 1
ATOM 663 C C . VAL A 1 88 ? 15.337 -0.206 -34.764 1.00 94.44 88 VAL A C 1
ATOM 665 O O . VAL A 1 88 ? 14.467 0.554 -35.187 1.00 94.44 88 VAL A O 1
ATOM 668 N N . VAL A 1 89 ? 15.527 -0.423 -33.467 1.00 95.69 89 VAL A N 1
ATOM 669 C CA . VAL A 1 89 ? 14.871 0.320 -32.389 1.00 95.69 89 VAL A CA 1
ATOM 670 C C . VAL A 1 89 ? 15.911 1.165 -31.679 1.00 95.69 89 VAL A C 1
ATOM 672 O O . VAL A 1 89 ? 16.964 0.664 -31.289 1.00 95.69 89 VAL A O 1
ATOM 675 N N . VAL A 1 90 ? 15.610 2.448 -31.518 1.00 95.38 90 VAL A N 1
ATOM 676 C CA . VAL A 1 90 ? 16.360 3.366 -30.664 1.00 95.38 90 VAL A CA 1
ATOM 677 C C . VAL A 1 90 ? 15.492 3.666 -29.451 1.00 95.38 90 VAL A C 1
ATOM 679 O O . VAL A 1 90 ? 14.390 4.196 -29.598 1.00 95.38 90 VAL A O 1
ATOM 682 N N . LEU A 1 91 ? 15.992 3.294 -28.278 1.00 94.81 91 LEU A N 1
ATOM 683 C CA . LEU A 1 91 ? 15.468 3.689 -26.977 1.00 94.81 91 LEU A CA 1
ATOM 684 C C . LEU A 1 91 ? 16.346 4.837 -26.473 1.00 94.81 91 LEU A C 1
ATOM 686 O O . LEU A 1 91 ? 17.544 4.647 -26.277 1.00 94.81 91 LEU A O 1
ATOM 690 N N . GLU A 1 92 ? 15.770 6.023 -26.337 1.00 94.75 92 GLU A N 1
ATOM 691 C CA . GLU A 1 92 ? 16.460 7.280 -26.032 1.00 94.75 92 GLU A CA 1
ATOM 692 C C . GLU A 1 92 ? 15.940 7.826 -24.701 1.00 94.75 92 GLU A C 1
ATOM 694 O O . GLU A 1 92 ? 14.739 8.025 -24.554 1.00 94.75 92 GLU A O 1
ATOM 699 N N . PHE A 1 93 ? 16.824 8.055 -23.737 1.00 93.25 93 PHE A N 1
ATOM 700 C CA . PHE A 1 93 ? 16.537 8.587 -22.408 1.00 93.25 93 PHE A CA 1
ATOM 701 C C . PHE A 1 93 ? 16.991 10.044 -22.300 1.00 93.25 93 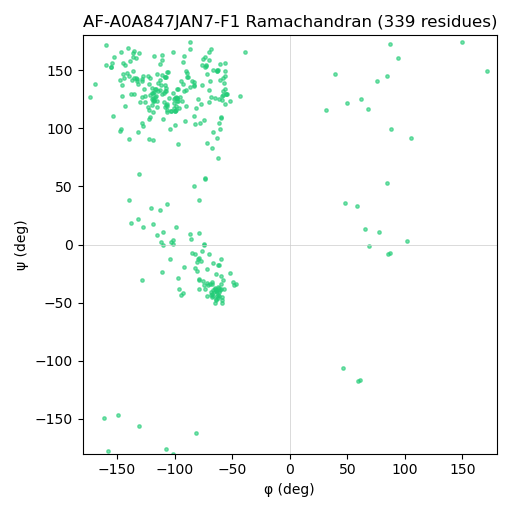PHE A C 1
ATOM 703 O O . PHE A 1 93 ? 17.990 10.451 -22.895 1.00 93.25 93 PHE A O 1
ATOM 710 N N . SER A 1 94 ? 16.276 10.830 -21.497 1.00 90.38 94 SER A N 1
ATOM 711 C CA . SER A 1 94 ? 16.656 12.224 -21.218 1.00 90.38 94 SER A CA 1
ATOM 712 C C . SER A 1 94 ? 17.904 12.324 -20.322 1.00 90.38 94 SER A C 1
ATOM 714 O O . SER A 1 94 ? 18.741 13.209 -20.515 1.00 90.38 94 SER A O 1
ATOM 716 N N . ASP A 1 95 ? 18.045 11.382 -19.384 1.00 88.50 95 ASP A N 1
ATOM 717 C CA . ASP A 1 95 ? 19.181 11.234 -18.466 1.00 88.50 95 ASP A CA 1
ATOM 718 C C . ASP A 1 95 ? 20.251 10.267 -19.032 1.00 88.50 95 ASP A C 1
ATOM 720 O O . ASP A 1 95 ? 19.946 9.414 -19.865 1.00 88.50 95 ASP A O 1
ATOM 724 N N . GLU A 1 96 ? 21.510 10.364 -18.578 1.00 89.38 96 GLU A N 1
ATOM 725 C CA . GLU A 1 96 ? 22.548 9.355 -18.879 1.00 89.38 96 GLU A CA 1
ATOM 726 C C . GLU A 1 96 ? 22.238 8.056 -18.119 1.00 89.38 96 GLU A C 1
ATOM 728 O O . GLU A 1 96 ? 22.172 8.077 -16.889 1.00 89.38 96 GLU A O 1
ATOM 733 N N . VAL A 1 97 ? 22.096 6.925 -18.829 1.00 88.62 97 VAL A N 1
ATOM 734 C CA . VAL A 1 97 ? 21.805 5.621 -18.214 1.00 88.62 97 VAL A CA 1
ATOM 735 C C . VAL A 1 97 ? 22.923 4.597 -18.471 1.00 88.62 97 VAL A C 1
ATOM 737 O O . VAL A 1 97 ? 23.306 4.274 -19.603 1.00 88.62 97 VAL A O 1
ATOM 740 N N . GLY A 1 98 ? 23.453 4.030 -17.391 1.00 88.56 98 GLY A N 1
ATOM 741 C CA . GLY A 1 98 ? 24.271 2.821 -17.409 1.00 88.56 98 GLY A CA 1
ATOM 742 C C . GLY A 1 98 ? 23.394 1.595 -17.648 1.00 88.56 98 GLY A C 1
ATOM 743 O O . GLY A 1 98 ? 22.663 1.187 -16.751 1.00 88.56 98 GLY A O 1
ATOM 744 N N . ILE A 1 99 ? 23.467 1.018 -18.851 1.00 90.31 99 ILE A N 1
ATOM 745 C CA . ILE A 1 99 ? 22.727 -0.187 -19.255 1.00 90.31 99 ILE A CA 1
ATOM 746 C C . ILE A 1 99 ? 23.719 -1.172 -19.881 1.00 90.31 99 ILE A C 1
ATOM 748 O O . ILE A 1 99 ? 24.380 -0.824 -20.863 1.00 90.31 99 ILE A O 1
ATOM 752 N N . ASP A 1 100 ? 23.809 -2.388 -19.336 1.00 90.62 100 ASP A N 1
ATOM 753 C CA . ASP A 1 100 ? 24.564 -3.495 -19.940 1.00 90.62 100 ASP A CA 1
ATOM 754 C C . ASP A 1 100 ? 23.710 -4.195 -21.007 1.00 90.62 100 ASP A C 1
ATOM 756 O O . ASP A 1 100 ? 22.713 -4.853 -20.713 1.00 90.62 100 ASP A O 1
ATOM 760 N N . VAL A 1 101 ? 24.101 -4.038 -22.269 1.00 91.81 101 VAL A N 1
ATOM 761 C CA . VAL A 1 101 ? 23.376 -4.585 -23.423 1.00 91.81 101 VAL A CA 1
ATOM 762 C C . VAL A 1 101 ? 24.122 -5.728 -24.109 1.00 91.81 101 VAL A C 1
ATOM 764 O O . VAL A 1 101 ? 23.594 -6.303 -25.064 1.00 91.81 101 VAL A O 1
ATOM 767 N N . ASP A 1 102 ? 25.309 -6.100 -23.627 1.00 90.19 102 ASP A N 1
ATOM 768 C CA . ASP A 1 102 ? 26.216 -7.009 -24.341 1.00 90.19 102 ASP A CA 1
ATOM 769 C C . ASP A 1 102 ? 25.635 -8.430 -24.422 1.00 90.19 102 ASP A C 1
ATOM 771 O O . ASP A 1 102 ? 25.756 -9.125 -25.432 1.00 90.19 102 ASP A O 1
ATOM 775 N N . GLN A 1 103 ? 24.907 -8.841 -23.381 1.00 90.88 103 GLN A N 1
ATOM 776 C CA . GLN A 1 103 ? 24.225 -10.138 -23.313 1.00 90.88 103 GLN A CA 1
ATOM 777 C C . GLN A 1 103 ? 22.859 -10.164 -24.025 1.00 90.88 103 GLN A C 1
ATOM 779 O O . GLN A 1 103 ? 22.259 -11.235 -24.159 1.00 90.88 103 GLN A O 1
ATOM 784 N N . LEU A 1 104 ? 22.340 -9.019 -24.490 1.00 92.56 104 LEU A N 1
ATOM 785 C CA . LEU A 1 104 ? 20.967 -8.912 -25.003 1.00 92.56 104 LEU A CA 1
ATOM 786 C C . LEU A 1 104 ? 20.765 -9.714 -26.297 1.00 92.56 104 LEU A C 1
ATOM 788 O O . LEU A 1 104 ? 19.788 -10.452 -26.416 1.00 92.56 104 LEU A O 1
ATOM 792 N N . ALA A 1 105 ? 21.713 -9.623 -27.235 1.00 92.88 105 ALA A N 1
ATOM 793 C CA . ALA A 1 105 ? 21.666 -10.371 -28.493 1.00 92.88 105 ALA A CA 1
ATOM 794 C C . ALA A 1 105 ? 21.822 -11.889 -28.286 1.00 92.88 105 ALA A C 1
ATOM 796 O O . ALA A 1 105 ? 21.208 -12.670 -29.003 1.00 92.88 105 ALA A O 1
ATOM 797 N N . ALA A 1 106 ? 22.588 -12.321 -27.277 1.00 93.00 106 ALA A N 1
ATOM 798 C CA . ALA A 1 106 ? 22.734 -13.740 -26.954 1.00 93.00 106 ALA A CA 1
ATOM 799 C C . ALA A 1 106 ? 21.456 -14.320 -26.321 1.00 93.00 106 ALA A C 1
ATOM 801 O O . ALA A 1 106 ? 21.004 -15.398 -26.706 1.00 93.00 106 ALA A O 1
ATOM 802 N N . ARG A 1 107 ? 20.845 -13.599 -25.370 1.00 93.12 107 ARG A N 1
ATOM 803 C CA . ARG A 1 107 ? 19.661 -14.075 -24.628 1.00 93.12 107 ARG A CA 1
ATOM 804 C C . ARG A 1 107 ? 18.349 -13.941 -25.404 1.00 93.12 107 ARG A C 1
ATOM 806 O O . ARG A 1 107 ? 17.455 -14.759 -25.210 1.00 93.12 107 ARG A O 1
ATOM 813 N N . LEU A 1 108 ? 18.232 -12.949 -26.289 1.00 94.31 108 LEU A N 1
ATOM 814 C CA . LEU A 1 108 ? 17.054 -12.722 -27.139 1.00 94.31 108 LEU A CA 1
ATOM 815 C C . LEU A 1 108 ? 17.339 -12.959 -28.634 1.00 94.31 108 LEU A C 1
ATOM 817 O O . LEU A 1 108 ? 16.672 -12.365 -29.480 1.00 94.31 108 LEU A O 1
ATOM 821 N N . ALA A 1 109 ? 18.276 -13.853 -28.970 1.00 92.25 109 ALA A N 1
ATOM 822 C CA . ALA A 1 109 ? 18.706 -14.151 -30.344 1.00 92.25 109 ALA A CA 1
ATOM 823 C C . ALA A 1 109 ? 17.582 -14.360 -31.395 1.00 92.25 109 ALA A C 1
ATOM 825 O O . ALA A 1 109 ? 17.771 -13.951 -32.541 1.00 92.25 109 ALA A O 1
ATOM 826 N N . PRO A 1 110 ? 16.394 -14.930 -31.074 1.00 92.69 110 PRO A N 1
ATOM 827 C CA . PRO A 1 110 ? 15.287 -15.025 -32.037 1.00 92.69 110 PRO A CA 1
ATOM 828 C C . PRO A 1 110 ? 14.672 -13.678 -32.457 1.00 92.69 110 PRO A C 1
ATOM 830 O O . PRO A 1 110 ? 13.931 -13.629 -33.439 1.00 92.69 110 PRO A O 1
ATOM 833 N N . TYR A 1 111 ? 14.939 -12.600 -31.712 1.00 94.56 111 TYR A N 1
ATOM 834 C CA . TYR A 1 111 ? 14.294 -11.292 -31.867 1.00 94.56 111 TYR A CA 1
ATOM 835 C C . TYR A 1 111 ? 15.276 -10.120 -31.987 1.00 94.56 111 TYR A C 1
ATOM 837 O O . TYR A 1 111 ? 14.956 -9.134 -32.652 1.00 94.56 111 TYR A O 1
ATOM 845 N N . VAL A 1 112 ? 16.454 -10.220 -31.367 1.00 95.88 112 VAL A N 1
ATOM 846 C CA . VAL A 1 112 ? 17.514 -9.202 -31.347 1.00 95.88 112 VAL A CA 1
ATOM 847 C C . VAL A 1 112 ? 18.771 -9.785 -31.981 1.00 95.88 112 VAL A C 1
ATOM 849 O O . VAL A 1 112 ? 19.252 -10.829 -31.555 1.00 95.88 112 VAL A O 1
ATOM 852 N N . THR A 1 113 ? 19.321 -9.097 -32.981 1.00 94.25 113 THR A N 1
ATOM 853 C CA . THR A 1 113 ? 20.551 -9.514 -33.674 1.00 94.25 113 THR A CA 1
ATOM 854 C C . THR A 1 113 ? 21.790 -8.820 -33.116 1.00 94.25 113 THR A C 1
ATOM 856 O O . THR A 1 113 ? 22.838 -9.444 -32.980 1.00 94.25 113 THR A O 1
ATOM 859 N N . VAL A 1 114 ? 21.678 -7.535 -32.765 1.00 94.38 114 VAL A N 1
ATOM 860 C CA . VAL A 1 114 ? 22.751 -6.722 -32.172 1.00 94.38 114 VAL A CA 1
ATOM 861 C C . VAL A 1 114 ? 22.123 -5.707 -31.221 1.00 94.38 114 VAL A C 1
ATOM 863 O O . VAL A 1 114 ? 21.103 -5.110 -31.551 1.00 94.38 114 VAL A O 1
ATOM 866 N N .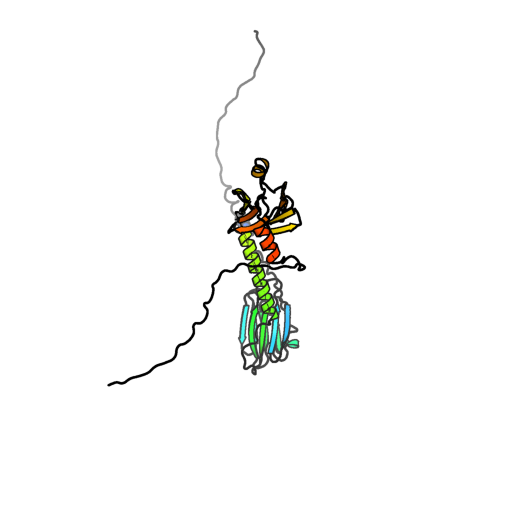 ALA A 1 115 ? 22.755 -5.444 -30.081 1.00 94.94 115 ALA A N 1
ATOM 867 C CA . ALA A 1 115 ? 22.435 -4.301 -29.233 1.00 94.94 115 ALA A CA 1
ATOM 868 C C . ALA A 1 115 ? 23.713 -3.515 -28.925 1.00 94.94 115 ALA A C 1
ATOM 870 O O . ALA A 1 115 ? 24.776 -4.111 -28.756 1.00 94.94 115 ALA A O 1
ATOM 871 N N . ARG A 1 116 ? 23.629 -2.183 -28.911 1.00 94.12 116 ARG A N 1
ATOM 872 C CA . ARG A 1 116 ? 24.737 -1.280 -28.566 1.00 94.12 116 ARG A CA 1
ATOM 873 C C . ARG A 1 116 ? 24.206 -0.067 -27.816 1.00 94.12 116 ARG A C 1
ATOM 875 O O . ARG A 1 116 ? 23.141 0.445 -28.150 1.00 94.12 116 ARG A O 1
ATOM 882 N N . ARG A 1 117 ? 24.966 0.408 -26.834 1.00 93.38 117 ARG A N 1
ATOM 883 C CA . ARG A 1 117 ? 24.736 1.692 -26.165 1.00 93.38 117 ARG A CA 1
ATOM 884 C C . ARG A 1 117 ? 25.562 2.769 -26.866 1.00 93.38 117 ARG A C 1
ATOM 886 O O . ARG A 1 117 ? 26.712 2.510 -27.222 1.00 93.38 117 ARG A O 1
ATOM 893 N N . ASP A 1 118 ? 24.989 3.948 -27.076 1.00 90.69 118 ASP A N 1
ATOM 894 C CA . ASP A 1 118 ? 25.725 5.074 -27.655 1.00 90.69 118 ASP A CA 1
ATOM 895 C C . ASP A 1 118 ? 26.726 5.652 -26.618 1.00 90.69 118 ASP A C 1
ATOM 897 O O . ASP A 1 118 ? 26.496 5.524 -25.410 1.00 90.69 118 ASP A O 1
ATOM 901 N N . PRO A 1 119 ? 27.841 6.289 -27.040 1.00 86.06 119 PRO A N 1
ATOM 902 C CA . PRO A 1 119 ? 28.915 6.720 -26.131 1.00 86.06 119 PRO A CA 1
ATOM 903 C C . PRO A 1 119 ? 28.482 7.710 -25.042 1.00 86.06 119 PRO A C 1
ATOM 905 O O . PRO A 1 119 ? 29.071 7.735 -23.966 1.00 86.06 119 PRO A O 1
ATOM 908 N N . GLU A 1 120 ? 27.437 8.498 -25.306 1.00 82.69 120 GLU A N 1
ATOM 909 C CA . GLU A 1 120 ? 26.848 9.453 -24.357 1.00 82.69 120 GLU A CA 1
ATOM 910 C C . GLU A 1 120 ? 25.979 8.786 -23.276 1.00 82.69 120 GLU A C 1
ATOM 912 O O . GLU A 1 120 ? 25.470 9.468 -22.393 1.00 82.69 120 GLU A O 1
ATOM 917 N N . GLY A 1 121 ? 25.743 7.470 -23.352 1.00 83.44 121 GLY A N 1
ATOM 918 C CA . GLY A 1 121 ? 24.940 6.718 -22.380 1.00 83.44 121 GLY A CA 1
ATOM 919 C C . GLY A 1 121 ? 23.437 7.026 -22.383 1.00 83.44 121 GLY A C 1
ATOM 920 O O . GLY A 1 121 ? 22.695 6.397 -21.638 1.00 83.44 121 GLY A O 1
ATOM 921 N N . LYS A 1 122 ? 22.967 7.956 -23.219 1.00 89.06 122 LYS A N 1
ATOM 922 C CA . LYS A 1 122 ? 21.550 8.348 -23.307 1.00 89.06 122 LYS A CA 1
ATOM 923 C C . LYS A 1 122 ? 20.700 7.431 -24.177 1.00 89.06 122 LYS A C 1
ATOM 925 O O . LYS A 1 122 ? 19.487 7.419 -24.034 1.00 89.06 122 LYS A O 1
ATOM 930 N N . SER A 1 123 ? 21.298 6.659 -25.078 1.00 92.31 123 SER A N 1
ATOM 931 C CA . SER A 1 123 ? 20.548 5.862 -26.051 1.00 92.31 123 SER A CA 1
ATOM 932 C C . SER A 1 123 ? 21.073 4.439 -26.198 1.00 92.31 123 SER A C 1
ATOM 934 O O . SER A 1 123 ? 22.277 4.172 -26.156 1.00 92.31 123 SER A O 1
ATOM 936 N N . VAL A 1 124 ? 20.137 3.511 -26.397 1.00 94.56 124 VAL A N 1
ATOM 937 C CA . VAL A 1 124 ? 20.382 2.106 -26.722 1.00 94.56 124 VAL A CA 1
ATOM 938 C C . VAL A 1 124 ? 19.786 1.811 -28.092 1.00 94.56 124 VAL A C 1
ATOM 940 O O . VAL A 1 124 ? 18.592 2.000 -28.329 1.00 94.56 124 VAL A O 1
ATOM 943 N N . ARG A 1 125 ? 20.628 1.320 -29.001 1.00 94.81 125 ARG A N 1
ATOM 944 C CA . ARG A 1 125 ? 20.271 0.935 -30.364 1.00 94.81 125 ARG A CA 1
ATOM 945 C C . ARG A 1 125 ? 20.251 -0.582 -30.486 1.00 94.81 125 ARG A C 1
ATOM 947 O O . ARG A 1 125 ? 21.270 -1.244 -30.297 1.00 94.81 125 ARG A O 1
ATOM 954 N N . ILE A 1 126 ? 19.090 -1.119 -30.835 1.00 96.31 126 ILE A N 1
ATOM 955 C CA . ILE A 1 126 ? 18.812 -2.551 -30.918 1.00 96.31 126 ILE A CA 1
ATOM 956 C C . ILE A 1 126 ? 18.440 -2.879 -32.365 1.00 96.31 126 ILE A C 1
ATOM 958 O O . ILE A 1 126 ? 17.414 -2.426 -32.868 1.00 96.31 126 ILE A O 1
ATOM 962 N N . ALA A 1 127 ? 19.273 -3.656 -33.050 1.00 95.69 127 ALA A N 1
ATOM 963 C CA . ALA A 1 127 ? 18.935 -4.247 -34.337 1.00 95.69 127 ALA A CA 1
ATOM 964 C C . ALA A 1 127 ? 18.063 -5.488 -34.106 1.00 95.69 127 ALA A C 1
ATOM 966 O O . ALA A 1 127 ? 18.429 -6.397 -33.355 1.00 95.69 127 ALA A O 1
ATOM 967 N N . LEU A 1 128 ? 16.899 -5.518 -34.745 1.00 96.31 128 LEU A N 1
ATOM 968 C CA . LEU A 1 128 ? 15.916 -6.584 -34.609 1.00 96.31 128 LEU A CA 1
ATOM 969 C C . LEU A 1 128 ? 16.109 -7.675 -35.670 1.00 96.31 128 LEU A C 1
ATOM 971 O O . LEU A 1 128 ? 16.722 -7.465 -36.719 1.00 96.31 128 LEU A O 1
ATOM 975 N N . ALA A 1 129 ? 15.525 -8.842 -35.417 1.00 92.69 129 ALA A N 1
ATOM 976 C CA . ALA A 1 129 ? 15.260 -9.838 -36.446 1.00 92.69 129 ALA A CA 1
ATOM 977 C C . ALA A 1 129 ? 14.147 -9.362 -37.408 1.00 92.69 129 ALA A C 1
ATOM 979 O O . ALA A 1 129 ? 13.411 -8.405 -37.138 1.00 92.69 129 ALA A O 1
ATOM 980 N N . ARG A 1 130 ? 14.007 -10.032 -38.562 1.00 88.38 130 ARG A N 1
ATOM 981 C CA . ARG A 1 130 ? 13.019 -9.651 -39.588 1.00 88.38 130 ARG A CA 1
ATOM 982 C C . ARG A 1 130 ? 11.598 -9.660 -39.014 1.00 88.38 130 ARG A C 1
ATOM 984 O O . ARG A 1 130 ? 11.174 -10.640 -38.413 1.00 88.38 130 ARG A O 1
ATOM 991 N N . GLN A 1 131 ? 10.856 -8.584 -39.287 1.00 88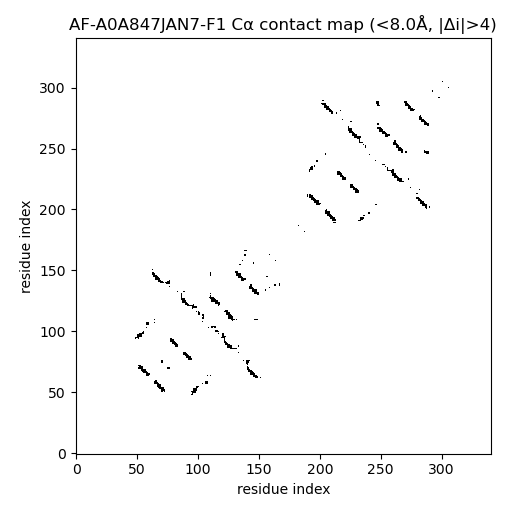.19 131 GLN A N 1
ATOM 992 C CA . GLN A 1 131 ? 9.432 -8.438 -38.958 1.00 88.19 131 GLN A CA 1
ATOM 993 C C . GLN A 1 131 ? 9.103 -8.576 -37.452 1.00 88.19 131 GLN A C 1
ATOM 995 O O . GLN A 1 131 ? 8.025 -9.046 -37.090 1.00 88.19 131 GLN A O 1
ATOM 1000 N N . VAL A 1 132 ? 10.011 -8.151 -36.569 1.00 93.75 132 VAL A N 1
ATOM 1001 C CA . VAL A 1 132 ? 9.727 -7.976 -35.134 1.00 93.75 132 VAL A CA 1
ATOM 1002 C C . VAL A 1 132 ? 9.139 -6.583 -34.882 1.00 93.75 132 VAL A C 1
ATOM 1004 O O . VAL A 1 132 ? 9.645 -5.583 -35.397 1.00 93.75 132 VAL A O 1
ATOM 1007 N N . ARG A 1 133 ? 8.083 -6.506 -34.071 1.00 92.44 133 ARG A N 1
ATOM 1008 C CA . ARG A 1 133 ? 7.475 -5.268 -33.560 1.00 92.44 133 ARG A CA 1
ATOM 1009 C C . ARG A 1 133 ? 7.799 -5.125 -32.076 1.00 92.44 133 ARG A C 1
ATOM 1011 O O . ARG A 1 133 ? 7.686 -6.107 -31.346 1.00 92.44 133 ARG A O 1
ATOM 1018 N N . VAL A 1 134 ? 8.151 -3.921 -31.632 1.00 94.12 134 VAL A N 1
ATOM 1019 C CA . VAL A 1 134 ? 8.329 -3.635 -30.203 1.00 94.12 134 VAL A CA 1
ATOM 1020 C C . VAL A 1 134 ? 7.055 -3.063 -29.580 1.00 94.12 134 VAL A C 1
ATOM 1022 O O . VAL A 1 134 ? 6.350 -2.266 -30.198 1.00 94.12 134 VAL A O 1
ATOM 1025 N N . ASN A 1 135 ? 6.770 -3.490 -28.353 1.00 94.44 135 ASN A N 1
ATOM 1026 C CA . ASN A 1 135 ? 5.776 -2.919 -27.448 1.00 94.44 135 ASN A CA 1
ATOM 1027 C C . ASN A 1 135 ? 6.484 -2.497 -26.153 1.00 94.44 135 ASN A C 1
ATOM 1029 O O . ASN A 1 135 ? 7.323 -3.249 -25.662 1.00 94.44 135 ASN A O 1
ATOM 1033 N N . THR A 1 136 ? 6.162 -1.332 -25.592 1.00 94.19 136 THR A N 1
ATOM 1034 C CA . THR A 1 136 ? 6.742 -0.874 -24.319 1.00 94.19 136 THR A CA 1
ATOM 1035 C C . THR A 1 136 ? 5.676 -0.618 -23.269 1.00 94.19 136 THR A C 1
ATOM 1037 O O . THR A 1 136 ? 4.587 -0.149 -23.590 1.00 94.19 136 THR A O 1
ATOM 1040 N N . MET A 1 137 ? 5.987 -0.936 -22.011 1.00 94.06 137 MET A N 1
ATOM 1041 C CA . MET A 1 137 ? 5.095 -0.711 -20.871 1.00 94.06 137 MET A CA 1
ATOM 1042 C C . MET A 1 137 ? 5.880 -0.203 -19.667 1.00 94.06 137 MET A C 1
ATOM 1044 O O . MET A 1 137 ? 7.002 -0.640 -19.411 1.00 94.06 137 MET A O 1
ATOM 1048 N N . GLU A 1 138 ? 5.257 0.677 -18.897 1.00 93.31 138 GLU A N 1
ATOM 1049 C CA . GLU A 1 138 ? 5.853 1.341 -17.741 1.00 93.31 138 GLU A CA 1
ATOM 1050 C C . GLU A 1 138 ? 5.164 0.857 -16.465 1.00 93.31 138 GLU A C 1
ATOM 1052 O O . GLU A 1 138 ? 3.934 0.816 -16.402 1.00 93.31 138 GLU A O 1
ATOM 1057 N N . ALA A 1 139 ? 5.937 0.496 -15.441 1.00 91.44 139 ALA A N 1
ATOM 1058 C CA . ALA A 1 139 ? 5.395 0.169 -14.125 1.00 91.44 139 ALA A CA 1
ATOM 1059 C C . ALA A 1 139 ? 6.384 0.567 -13.019 1.00 91.44 139 ALA A C 1
ATOM 1061 O O . ALA A 1 139 ? 7.322 -0.169 -12.708 1.00 91.44 139 ALA A O 1
ATOM 1062 N N . GLY A 1 140 ? 6.168 1.745 -12.425 1.00 89.19 140 GLY A N 1
ATOM 1063 C CA . GLY A 1 140 ? 7.013 2.288 -11.356 1.00 89.19 140 GLY A CA 1
ATOM 1064 C C . GLY A 1 140 ? 8.455 2.505 -11.817 1.00 89.19 140 GLY A C 1
ATOM 1065 O O . GLY A 1 140 ? 8.715 3.293 -12.723 1.00 89.19 140 GLY A O 1
ATOM 1066 N N . GLU A 1 141 ? 9.385 1.775 -11.207 1.00 91.06 141 GLU A N 1
ATOM 1067 C CA . GLU A 1 141 ? 10.817 1.766 -11.519 1.00 91.06 141 GLU A CA 1
ATOM 1068 C C . GLU A 1 141 ? 11.217 0.782 -12.637 1.00 91.06 141 GLU A C 1
ATOM 1070 O O . GLU A 1 141 ? 12.409 0.533 -12.841 1.00 91.06 141 GLU A O 1
ATOM 1075 N N . LYS A 1 142 ? 10.250 0.178 -13.344 1.00 93.31 142 LYS A N 1
ATOM 1076 C CA . LYS A 1 142 ? 10.498 -0.816 -14.399 1.00 93.31 142 LYS A CA 1
ATOM 1077 C C . LYS A 1 142 ? 9.959 -0.376 -15.759 1.00 93.31 142 LYS A C 1
ATOM 1079 O O . LYS A 1 142 ? 8.784 -0.034 -15.889 1.00 93.31 142 LYS A O 1
ATOM 1084 N N . LEU A 1 143 ? 10.812 -0.475 -16.779 1.00 94.38 143 LEU A N 1
ATOM 1085 C CA . LEU A 1 143 ? 10.445 -0.356 -18.192 1.00 94.38 143 LEU A CA 1
ATOM 1086 C C . LEU A 1 143 ? 10.516 -1.741 -18.847 1.00 94.38 143 LEU A C 1
ATOM 1088 O O . LEU A 1 143 ? 11.573 -2.375 -18.872 1.00 94.38 143 LEU A O 1
ATOM 1092 N N . PHE A 1 144 ? 9.387 -2.196 -19.379 1.00 94.94 144 PHE A N 1
ATOM 1093 C CA . PHE A 1 144 ? 9.251 -3.444 -20.125 1.00 94.94 144 PHE A CA 1
ATOM 1094 C C . PHE A 1 144 ? 9.324 -3.150 -21.620 1.00 94.94 144 PHE A C 1
ATOM 1096 O O . PHE A 1 144 ? 8.662 -2.234 -22.107 1.00 94.94 144 PHE A O 1
ATOM 1103 N N . VAL A 1 145 ? 10.108 -3.943 -22.345 1.00 95.31 145 VAL A N 1
ATOM 1104 C CA . VAL A 1 145 ? 10.281 -3.871 -23.797 1.00 95.31 145 VAL A CA 1
ATOM 1105 C C . VAL A 1 145 ? 10.051 -5.271 -24.363 1.00 95.31 145 VAL A C 1
ATOM 1107 O O . VAL A 1 145 ? 10.894 -6.161 -24.230 1.00 95.31 145 VAL A O 1
ATOM 1110 N N . ASP A 1 146 ? 8.887 -5.466 -24.973 1.00 95.56 146 ASP A N 1
ATOM 1111 C CA . ASP A 1 146 ? 8.442 -6.739 -25.534 1.00 95.56 146 ASP A CA 1
ATOM 1112 C C . ASP A 1 146 ? 8.706 -6.791 -27.039 1.00 95.56 146 ASP A C 1
ATOM 1114 O O . ASP A 1 146 ? 8.256 -5.934 -27.801 1.00 95.56 146 ASP A O 1
ATOM 1118 N N . PHE A 1 147 ? 9.402 -7.836 -27.473 1.00 95.31 147 PHE A N 1
ATOM 1119 C CA . PHE A 1 147 ? 9.738 -8.120 -28.861 1.00 95.31 147 PHE A CA 1
ATOM 1120 C C . PHE A 1 147 ? 8.774 -9.171 -29.420 1.00 95.31 147 PHE A C 1
ATOM 1122 O O . PHE A 1 147 ? 8.893 -10.369 -29.144 1.00 95.31 147 PHE A O 1
ATOM 1129 N N . LEU A 1 148 ? 7.805 -8.710 -30.211 1.00 94.38 148 LEU A N 1
ATOM 1130 C CA . LEU A 1 148 ? 6.730 -9.520 -30.780 1.00 94.38 148 LEU A CA 1
ATOM 1131 C C . LEU A 1 148 ? 7.079 -9.919 -32.227 1.00 94.38 148 LEU A C 1
ATOM 1133 O O . LEU A 1 148 ? 7.310 -9.033 -33.053 1.00 94.38 148 LEU A O 1
ATOM 1137 N N . PRO A 1 149 ? 7.109 -11.213 -32.590 1.00 92.81 149 PRO A N 1
ATOM 1138 C CA . PRO A 1 149 ? 7.352 -11.636 -33.969 1.00 92.81 149 PRO A CA 1
ATOM 1139 C C . PRO A 1 149 ? 6.131 -11.385 -34.868 1.00 92.81 149 PRO A C 1
ATOM 1141 O O . PRO A 1 149 ? 5.002 -11.322 -34.390 1.00 92.81 149 PRO A O 1
ATOM 1144 N N . ALA A 1 150 ? 6.336 -11.363 -36.189 1.00 88.69 150 ALA A N 1
ATOM 1145 C CA . ALA A 1 150 ? 5.290 -11.153 -37.205 1.00 88.69 150 ALA A CA 1
ATOM 1146 C C . ALA A 1 150 ? 4.032 -12.025 -37.048 1.00 88.69 150 ALA A C 1
ATOM 1148 O O . ALA A 1 150 ? 2.932 -11.606 -37.387 1.00 88.69 150 ALA A O 1
ATOM 1149 N N . LYS A 1 151 ? 4.203 -13.249 -36.534 1.00 88.38 151 LYS A N 1
ATOM 1150 C CA . LYS A 1 151 ? 3.127 -14.220 -36.281 1.00 88.38 151 LYS A CA 1
ATOM 1151 C C . LYS A 1 151 ? 2.254 -13.892 -35.058 1.00 88.38 151 LYS A C 1
ATOM 1153 O O . LYS A 1 151 ? 1.365 -14.673 -34.736 1.00 88.38 151 LYS A O 1
ATOM 1158 N N . TRP A 1 152 ? 2.529 -12.804 -34.337 1.00 90.56 152 TRP A N 1
ATOM 1159 C CA . TRP A 1 152 ? 1.753 -12.394 -33.170 1.00 90.56 152 TRP A CA 1
ATOM 1160 C C . TRP A 1 152 ? 0.443 -11.717 -33.592 1.00 90.56 152 TRP A C 1
ATOM 1162 O O . TRP A 1 152 ? 0.434 -10.559 -34.008 1.00 90.56 152 TRP A O 1
ATOM 1172 N N . THR A 1 153 ? -0.666 -12.441 -33.462 1.00 82.81 153 THR A N 1
ATOM 1173 C CA . THR A 1 153 ? -2.007 -12.016 -33.903 1.00 82.81 153 THR A CA 1
ATOM 1174 C C . THR A 1 153 ? -2.915 -11.508 -32.775 1.00 82.81 153 THR A C 1
ATOM 1176 O O . THR A 1 153 ? -4.059 -11.147 -33.035 1.00 82.81 153 THR A O 1
ATOM 1179 N N . GLY A 1 154 ? -2.431 -11.475 -31.528 1.00 83.81 154 GLY A N 1
ATOM 1180 C CA . GLY A 1 154 ? -3.194 -11.033 -30.355 1.00 83.81 154 GLY A CA 1
ATOM 1181 C C . GLY A 1 154 ? -2.876 -9.608 -29.888 1.00 83.81 154 GLY A C 1
ATOM 1182 O O . GLY A 1 154 ? -1.995 -8.927 -30.422 1.00 83.81 154 GLY A O 1
ATOM 1183 N N . ALA A 1 155 ? -3.556 -9.182 -28.819 1.00 87.31 155 ALA A N 1
ATOM 1184 C CA . ALA A 1 155 ? -3.158 -8.008 -28.040 1.00 87.31 155 ALA A CA 1
ATOM 1185 C C . ALA A 1 155 ? -1.706 -8.155 -27.526 1.00 87.31 155 ALA A C 1
ATOM 1187 O O . ALA A 1 155 ? -1.218 -9.285 -27.414 1.00 87.31 155 ALA A O 1
ATOM 1188 N N . PRO A 1 156 ? -0.984 -7.058 -27.228 1.00 87.94 156 PRO A N 1
ATOM 1189 C CA . PRO A 1 156 ? 0.320 -7.152 -26.578 1.00 87.94 156 PRO A CA 1
ATOM 1190 C C . PRO A 1 156 ? 0.235 -7.920 -25.245 1.00 87.94 156 PRO A C 1
ATOM 1192 O O . PRO A 1 156 ? -0.807 -7.864 -24.584 1.00 87.94 156 PRO A O 1
ATOM 1195 N N . PRO A 1 157 ? 1.299 -8.631 -24.832 1.00 89.19 157 PRO A N 1
ATOM 1196 C CA . PRO A 1 157 ? 1.338 -9.298 -23.537 1.00 89.19 157 PRO A CA 1
ATOM 1197 C C . PRO A 1 157 ? 1.100 -8.305 -22.386 1.00 89.19 157 PRO A C 1
ATOM 1199 O O . PRO A 1 157 ? 1.659 -7.208 -22.418 1.00 89.19 157 PRO A O 1
ATOM 1202 N N . PRO A 1 158 ? 0.315 -8.664 -21.355 1.00 91.19 158 PRO A N 1
ATOM 1203 C CA . PRO A 1 158 ? 0.091 -7.784 -20.214 1.00 91.19 158 PRO A CA 1
ATOM 1204 C C . PRO A 1 158 ? 1.360 -7.613 -19.363 1.00 91.19 158 PRO A C 1
ATOM 1206 O O . PRO A 1 158 ? 2.347 -8.358 -19.489 1.00 91.19 158 PRO A O 1
ATOM 1209 N N . LEU A 1 159 ? 1.310 -6.636 -18.452 1.00 90.56 159 LEU A N 1
ATOM 1210 C CA . LEU A 1 159 ? 2.254 -6.547 -17.340 1.00 90.56 159 LEU A CA 1
ATOM 1211 C C . LEU A 1 159 ? 2.194 -7.834 -16.493 1.00 90.56 159 LEU A C 1
ATOM 1213 O O . LEU A 1 159 ? 1.104 -8.388 -16.317 1.00 90.56 159 LEU A O 1
ATOM 1217 N N . PRO A 1 160 ? 3.332 -8.321 -15.965 1.00 88.12 160 PRO A N 1
ATOM 1218 C CA . PRO A 1 160 ? 3.336 -9.477 -15.075 1.00 88.12 160 PRO A CA 1
ATOM 1219 C C . PRO A 1 160 ? 2.508 -9.229 -13.798 1.00 88.12 160 PRO A C 1
ATOM 1221 O O . PRO A 1 160 ? 2.570 -8.122 -13.250 1.00 88.12 160 PRO A O 1
ATOM 1224 N N . PRO A 1 161 ? 1.758 -10.227 -13.293 1.00 87.62 161 PRO A N 1
ATOM 1225 C CA . PRO A 1 161 ? 0.898 -10.061 -12.120 1.00 87.62 161 PRO A CA 1
ATOM 1226 C C . PRO A 1 161 ? 1.681 -9.637 -10.872 1.00 87.62 161 PRO A C 1
ATOM 1228 O O . PRO A 1 161 ? 1.240 -8.747 -10.152 1.00 87.62 161 PRO A O 1
ATOM 1231 N N . GLU A 1 162 ? 2.892 -10.158 -10.666 1.00 88.06 162 GLU A N 1
ATOM 1232 C CA . GLU A 1 162 ? 3.734 -9.811 -9.517 1.00 88.06 162 GLU A CA 1
ATOM 1233 C C . GLU A 1 162 ? 4.162 -8.332 -9.501 1.00 88.06 162 GLU A C 1
ATOM 1235 O O . GLU A 1 162 ? 4.418 -7.761 -8.439 1.00 88.06 162 GLU A O 1
ATOM 1240 N N . VAL A 1 163 ? 4.206 -7.686 -10.671 1.00 89.12 163 VAL A N 1
ATOM 1241 C CA . VAL A 1 163 ? 4.504 -6.253 -10.815 1.00 89.12 163 VAL A CA 1
ATOM 1242 C C . VAL A 1 163 ? 3.266 -5.418 -10.489 1.00 89.12 163 VAL A C 1
ATOM 1244 O O . VAL A 1 163 ? 3.385 -4.378 -9.840 1.00 89.12 163 VAL A O 1
ATOM 1247 N N . ILE A 1 164 ? 2.083 -5.890 -10.892 1.00 88.25 164 ILE A N 1
ATOM 1248 C CA . ILE A 1 164 ? 0.791 -5.269 -10.572 1.00 88.25 164 ILE A CA 1
ATOM 1249 C C . ILE A 1 164 ? 0.554 -5.321 -9.055 1.00 88.25 164 ILE A C 1
ATOM 1251 O O . ILE A 1 164 ? 0.278 -4.286 -8.450 1.00 88.25 164 ILE A O 1
ATOM 1255 N N . ASP A 1 165 ? 0.759 -6.482 -8.429 1.00 89.56 165 ASP A N 1
ATOM 1256 C CA . ASP A 1 165 ? 0.613 -6.676 -6.981 1.00 89.56 165 ASP A CA 1
ATOM 1257 C C . ASP A 1 165 ? 1.602 -5.811 -6.182 1.00 89.56 165 ASP A C 1
ATOM 1259 O O . ASP A 1 165 ? 1.230 -5.167 -5.196 1.00 89.56 165 ASP A O 1
ATOM 1263 N N . ALA A 1 166 ? 2.866 -5.744 -6.618 1.00 87.31 166 ALA A N 1
ATOM 1264 C CA . ALA A 1 166 ? 3.875 -4.892 -5.990 1.00 87.31 166 ALA A CA 1
ATOM 1265 C C . ALA A 1 166 ? 3.523 -3.397 -6.098 1.00 87.31 166 ALA A C 1
ATOM 1267 O O . ALA A 1 166 ? 3.684 -2.653 -5.124 1.00 87.31 166 ALA A O 1
ATOM 1268 N N . LEU A 1 167 ? 3.011 -2.959 -7.255 1.00 86.19 167 LEU A N 1
ATOM 1269 C CA . LEU A 1 167 ? 2.582 -1.580 -7.479 1.00 86.19 167 LEU A CA 1
ATOM 1270 C C . LEU A 1 167 ? 1.346 -1.230 -6.639 1.00 86.19 167 LEU A C 1
ATOM 1272 O O . LEU A 1 167 ? 1.347 -0.189 -5.982 1.00 86.19 167 LEU A O 1
ATOM 1276 N N . ALA A 1 168 ? 0.339 -2.108 -6.593 1.00 89.88 168 ALA A N 1
ATOM 1277 C CA . ALA A 1 168 ? -0.859 -1.940 -5.770 1.00 89.88 168 ALA A CA 1
ATOM 1278 C C . ALA A 1 168 ? -0.498 -1.826 -4.281 1.00 89.88 168 ALA A C 1
ATOM 1280 O O . ALA A 1 168 ? -0.847 -0.842 -3.625 1.00 89.88 168 ALA A O 1
ATOM 1281 N N . LYS A 1 169 ? 0.317 -2.757 -3.768 1.00 92.00 169 LYS A N 1
ATOM 1282 C CA . LYS A 1 169 ? 0.793 -2.745 -2.377 1.00 92.00 169 LYS A CA 1
ATOM 1283 C C . LYS A 1 169 ? 1.598 -1.485 -2.037 1.00 92.00 169 LYS A C 1
ATOM 1285 O O . LYS A 1 169 ? 1.458 -0.944 -0.938 1.00 92.00 169 LYS A O 1
ATOM 1290 N N . ARG A 1 170 ? 2.434 -0.991 -2.962 1.00 88.12 170 ARG A N 1
ATOM 1291 C CA . ARG A 1 170 ? 3.161 0.279 -2.780 1.00 88.12 170 ARG A CA 1
ATOM 1292 C C . ARG A 1 170 ? 2.206 1.475 -2.795 1.00 88.12 170 ARG A C 1
ATOM 1294 O O . ARG A 1 170 ? 2.377 2.369 -1.970 1.00 88.12 170 ARG A O 1
ATOM 1301 N N . ALA A 1 171 ? 1.210 1.493 -3.679 1.00 89.75 171 ALA A N 1
ATOM 1302 C CA . ALA A 1 171 ? 0.213 2.560 -3.748 1.00 89.75 171 ALA A CA 1
ATOM 1303 C C . ALA A 1 171 ? -0.625 2.632 -2.460 1.00 89.75 171 ALA A C 1
ATOM 1305 O O . ALA A 1 171 ? -0.768 3.713 -1.894 1.00 89.75 171 ALA A O 1
ATOM 1306 N N . GLU A 1 172 ? -1.085 1.495 -1.929 1.00 91.25 172 GLU A N 1
ATOM 1307 C CA . GLU A 1 172 ? -1.763 1.426 -0.626 1.00 91.25 172 GLU A CA 1
ATOM 1308 C C . GLU A 1 172 ? -0.883 1.939 0.522 1.00 91.25 172 GLU A C 1
ATOM 1310 O O . GLU A 1 172 ? -1.343 2.719 1.358 1.00 91.25 172 GLU A O 1
ATOM 1315 N N . ALA A 1 173 ? 0.390 1.528 0.562 1.00 91.25 173 ALA A N 1
ATOM 1316 C CA . ALA A 1 173 ? 1.337 1.987 1.575 1.00 91.25 173 ALA A CA 1
ATOM 1317 C C . ALA A 1 173 ? 1.599 3.499 1.472 1.00 91.25 173 ALA A C 1
ATOM 1319 O O . ALA A 1 173 ? 1.641 4.180 2.495 1.00 91.25 173 ALA A O 1
ATOM 1320 N N . ALA A 1 174 ? 1.711 4.036 0.253 1.00 89.00 174 ALA A N 1
ATOM 1321 C CA . ALA A 1 174 ? 1.870 5.466 0.006 1.00 89.00 174 ALA A CA 1
ATOM 1322 C C . ALA A 1 174 ? 0.613 6.262 0.389 1.00 89.00 174 ALA A C 1
ATOM 1324 O O . ALA A 1 174 ? 0.737 7.294 1.040 1.00 89.00 174 ALA A O 1
ATOM 1325 N N . MET A 1 175 ? -0.592 5.774 0.068 1.00 88.69 175 MET A N 1
ATOM 1326 C CA . MET A 1 175 ? -1.852 6.399 0.496 1.00 88.69 175 MET A CA 1
ATOM 1327 C C . MET A 1 175 ? -2.025 6.360 2.017 1.00 88.69 175 MET A C 1
ATOM 1329 O O . MET A 1 175 ? -2.506 7.331 2.597 1.00 88.69 175 MET A O 1
ATOM 1333 N N . ARG A 1 176 ? -1.620 5.266 2.676 1.00 88.44 176 ARG A N 1
ATOM 1334 C CA . ARG A 1 176 ? -1.629 5.167 4.142 1.00 88.44 176 ARG A CA 1
ATOM 1335 C C . ARG A 1 176 ? -0.642 6.153 4.760 1.00 88.44 176 ARG A C 1
ATOM 1337 O O . ARG A 1 176 ? -1.056 6.964 5.571 1.00 88.44 176 ARG A O 1
ATOM 1344 N N . ALA A 1 177 ? 0.608 6.173 4.299 1.00 89.88 177 ALA A N 1
ATOM 1345 C CA . ALA A 1 177 ? 1.613 7.123 4.773 1.00 89.88 177 ALA A CA 1
ATOM 1346 C C . ALA A 1 177 ? 1.223 8.588 4.498 1.00 89.88 177 ALA A C 1
ATOM 1348 O O . ALA A 1 177 ? 1.463 9.448 5.340 1.00 89.88 177 ALA A O 1
ATOM 1349 N N . ALA A 1 178 ? 0.591 8.879 3.355 1.00 87.75 178 ALA A N 1
ATOM 1350 C CA . ALA A 1 178 ? 0.050 10.201 3.047 1.00 87.75 178 ALA A CA 1
ATOM 1351 C C . ALA A 1 178 ? -1.081 10.577 4.012 1.00 87.75 178 ALA A C 1
ATOM 1353 O O . ALA A 1 178 ? -1.032 11.659 4.583 1.00 87.75 178 ALA A O 1
ATOM 1354 N N . ARG A 1 179 ? -2.031 9.670 4.268 1.00 84.44 179 ARG A N 1
ATOM 1355 C CA . ARG A 1 179 ? -3.117 9.858 5.242 1.00 84.44 179 ARG A CA 1
ATOM 1356 C C . ARG A 1 179 ? -2.596 10.044 6.668 1.00 84.44 179 ARG A C 1
ATOM 1358 O O . ARG A 1 179 ? -3.056 10.939 7.365 1.00 84.44 179 ARG A O 1
ATOM 1365 N N . ASP A 1 180 ? -1.630 9.241 7.099 1.00 83.19 180 ASP A N 1
ATOM 1366 C CA . ASP A 1 180 ? -1.022 9.337 8.430 1.00 83.19 180 ASP A CA 1
ATOM 1367 C C . ASP A 1 180 ? -0.237 10.654 8.573 1.00 83.19 180 ASP A C 1
ATOM 1369 O O . ASP A 1 180 ? -0.318 11.329 9.601 1.00 83.19 180 ASP A O 1
ATOM 1373 N N . ALA A 1 181 ? 0.458 11.080 7.511 1.00 85.56 181 ALA A N 1
ATOM 1374 C CA . ALA A 1 181 ? 1.121 12.379 7.446 1.00 85.56 181 ALA A CA 1
ATOM 1375 C C . ALA A 1 181 ? 0.127 13.549 7.369 1.00 85.56 181 ALA A C 1
ATOM 1377 O O . ALA A 1 181 ? 0.413 14.608 7.917 1.00 85.56 181 ALA A O 1
ATOM 1378 N N . GLU A 1 182 ? -1.025 13.394 6.716 1.00 81.31 182 GLU A N 1
ATOM 1379 C CA . GLU A 1 182 ? -2.110 14.380 6.707 1.00 81.31 182 GLU A CA 1
ATOM 1380 C C . GLU A 1 182 ? -2.763 14.488 8.082 1.00 81.31 182 GLU A C 1
ATOM 1382 O O . GLU A 1 182 ? -2.917 15.601 8.569 1.00 81.31 182 GLU A O 1
ATOM 1387 N N . PHE A 1 183 ? -3.041 13.378 8.770 1.00 72.50 183 PHE A N 1
ATOM 1388 C CA . PHE A 1 183 ? -3.490 13.406 10.162 1.00 72.50 183 PHE A CA 1
ATOM 1389 C C . PHE A 1 183 ? -2.467 14.103 11.068 1.00 72.50 183 PHE A C 1
ATOM 1391 O O . PHE A 1 183 ? -2.844 15.025 11.793 1.00 72.50 183 PHE A O 1
ATOM 1398 N N . ALA A 1 184 ? -1.178 13.760 10.969 1.00 75.44 184 ALA A N 1
ATOM 1399 C CA . ALA A 1 184 ? -0.113 14.428 11.722 1.00 75.44 184 ALA A CA 1
ATOM 1400 C C . ALA A 1 184 ? 0.016 15.933 11.393 1.00 75.44 184 ALA A C 1
ATOM 1402 O O . ALA A 1 184 ? 0.198 16.746 12.296 1.00 75.44 184 ALA A O 1
ATOM 1403 N N . LYS A 1 185 ? -0.108 16.329 10.117 1.00 75.12 185 LYS A N 1
ATOM 1404 C CA . LYS A 1 185 ? -0.040 17.738 9.673 1.00 75.12 185 LYS A CA 1
ATOM 1405 C C . LYS A 1 185 ? -1.300 18.538 9.989 1.00 75.12 185 LYS A C 1
ATOM 1407 O O . LYS A 1 185 ? -1.200 19.742 10.203 1.00 75.12 185 LYS A O 1
ATOM 1412 N N . SER A 1 186 ? -2.468 17.895 10.002 1.00 68.75 186 SER A N 1
ATOM 1413 C CA . SER A 1 186 ? -3.769 18.538 10.232 1.00 68.75 186 SER A CA 1
ATOM 1414 C C . SER A 1 186 ? -3.868 19.201 11.603 1.00 68.75 186 SER A C 1
ATOM 1416 O O . SER A 1 186 ? -4.735 20.046 11.810 1.00 68.75 186 SER A O 1
ATOM 1418 N N . GLY A 1 187 ? -2.986 18.838 12.542 1.00 55.75 187 GLY A N 1
ATOM 1419 C CA . GLY A 1 187 ? -2.843 19.541 13.810 1.00 55.75 187 GLY A CA 1
ATOM 1420 C C . GLY A 1 187 ? -4.070 19.451 14.713 1.00 55.75 187 GLY A C 1
ATOM 1421 O O . GLY A 1 187 ? -4.117 20.159 15.719 1.00 55.75 187 GLY A O 1
ATOM 1422 N N . ILE A 1 188 ? -5.029 18.556 14.424 1.00 52.06 188 ILE A N 1
ATOM 1423 C CA . ILE A 1 188 ? -6.129 18.202 15.334 1.00 52.06 188 ILE A CA 1
ATOM 1424 C C . ILE A 1 188 ? -5.572 17.319 16.466 1.00 52.06 188 ILE A C 1
ATOM 1426 O O . ILE A 1 188 ? -6.041 16.219 16.748 1.00 52.06 188 ILE A O 1
ATOM 1430 N N . HIS A 1 189 ? -4.576 17.850 17.177 1.00 58.78 189 HIS A N 1
ATOM 1431 C CA . HIS A 1 189 ? -4.191 17.434 18.518 1.00 58.78 189 HIS A CA 1
ATOM 1432 C C . HIS A 1 189 ? -5.245 17.935 19.513 1.00 58.78 189 HIS A C 1
ATOM 1434 O O . HIS A 1 189 ? -4.944 18.636 20.482 1.00 58.78 189 HIS A O 1
ATOM 1440 N N . MET A 1 190 ? -6.506 17.562 19.281 1.00 67.06 190 MET A N 1
ATOM 1441 C CA . MET A 1 190 ? -7.479 17.530 20.359 1.00 67.06 190 MET A CA 1
ATOM 1442 C C . MET A 1 190 ? -6.946 16.515 21.362 1.00 67.06 190 MET A C 1
ATOM 1444 O O . MET A 1 190 ? -6.969 15.312 21.119 1.00 67.06 190 MET A O 1
ATOM 1448 N N . GLN A 1 191 ? -6.394 17.004 22.470 1.00 80.88 191 GLN A N 1
ATOM 1449 C CA . GLN A 1 191 ? -6.028 16.130 23.576 1.00 80.88 191 GLN A CA 1
ATOM 1450 C C . GLN A 1 191 ? -7.291 15.355 23.985 1.00 80.88 191 GLN A C 1
ATOM 1452 O O . GLN A 1 191 ? -8.355 15.986 24.073 1.00 80.88 191 GLN A O 1
ATOM 1457 N N . PRO A 1 192 ? -7.220 14.028 24.192 1.00 87.69 192 PRO A N 1
ATOM 1458 C CA . PRO A 1 192 ? -8.366 13.268 24.660 1.00 87.69 192 PRO A CA 1
ATOM 1459 C C . PRO A 1 192 ? -8.873 13.868 25.971 1.00 87.69 192 PRO A C 1
ATOM 1461 O O . PRO A 1 192 ? -8.134 13.982 26.948 1.00 87.69 192 PRO A O 1
ATOM 1464 N N . LYS A 1 193 ? -10.132 14.296 25.969 1.00 91.00 193 LYS A N 1
ATOM 1465 C CA . LYS A 1 193 ? -1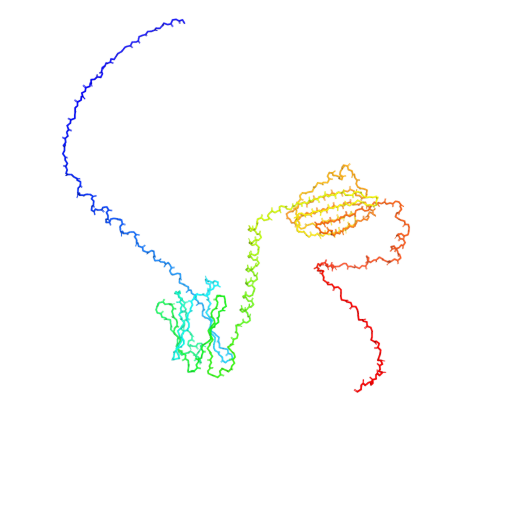0.840 14.805 27.139 1.00 91.00 193 LYS A CA 1
ATOM 1466 C C . LYS A 1 193 ? -12.004 13.877 27.415 1.00 91.00 193 LYS A C 1
ATOM 1468 O O . LYS A 1 193 ? -12.815 13.623 26.522 1.00 91.00 193 LYS A O 1
ATOM 1473 N N . LEU A 1 194 ? -12.051 13.408 28.653 1.00 94.19 194 LEU A N 1
ATOM 1474 C CA . LEU A 1 194 ? -13.128 12.609 29.197 1.00 94.19 194 LEU A CA 1
ATOM 1475 C C . LEU A 1 194 ? -14.028 13.515 30.040 1.00 94.19 194 LEU A C 1
ATOM 1477 O O . LEU A 1 194 ? -13.587 14.094 31.029 1.00 94.19 194 LEU A O 1
ATOM 1481 N N . ASP A 1 195 ? -15.279 13.644 29.623 1.00 94.12 195 ASP A N 1
ATOM 1482 C CA . ASP A 1 195 ? -16.360 14.235 30.402 1.00 94.12 195 ASP A CA 1
ATOM 1483 C C . ASP A 1 195 ? -17.040 13.112 31.193 1.00 94.12 195 ASP A C 1
ATOM 1485 O O . ASP A 1 195 ? -17.722 12.252 30.622 1.00 94.12 195 ASP A O 1
ATOM 1489 N N . PHE A 1 196 ? -16.788 13.080 32.501 1.00 95.38 196 PHE A N 1
ATOM 1490 C CA . PHE A 1 196 ? -17.335 12.082 33.411 1.00 95.38 196 PHE A CA 1
ATOM 1491 C C . PHE A 1 196 ? -18.526 12.651 34.181 1.00 95.38 196 PHE A C 1
ATOM 1493 O O . PHE A 1 196 ? -18.417 13.684 34.842 1.00 95.38 196 PHE A O 1
ATOM 1500 N N . ARG A 1 197 ? -19.670 11.962 34.119 1.00 94.81 197 ARG A N 1
ATOM 1501 C CA . ARG A 1 197 ? -20.897 12.373 34.815 1.00 94.81 197 ARG A CA 1
ATOM 1502 C C . ARG A 1 197 ? -21.524 11.223 35.589 1.00 94.81 197 ARG A C 1
ATOM 1504 O O . ARG A 1 197 ? -21.659 10.117 35.068 1.00 94.81 197 ARG A O 1
ATOM 1511 N N . VAL A 1 198 ? -21.986 11.530 36.799 1.00 95.62 198 VAL A N 1
ATOM 1512 C CA . VAL A 1 198 ? -22.759 10.629 37.661 1.00 95.62 198 VAL A CA 1
ATOM 1513 C C . VAL A 1 198 ? -24.217 11.087 37.660 1.00 95.62 198 VAL A C 1
ATOM 1515 O O . VAL A 1 198 ? -24.532 12.174 38.136 1.00 95.62 198 VAL A O 1
ATOM 1518 N N . GLY A 1 199 ? -25.114 10.275 37.105 1.00 93.94 199 GLY A N 1
ATOM 1519 C CA . GLY A 1 199 ? -26.560 10.466 37.191 1.00 93.94 199 GLY A CA 1
ATOM 1520 C C . GLY A 1 199 ? -27.149 9.501 38.212 1.00 93.94 199 GLY A C 1
ATOM 1521 O O . GLY A 1 199 ? -27.109 8.295 37.997 1.00 93.94 199 GLY A O 1
ATOM 1522 N N . ARG A 1 200 ? -27.707 10.004 39.314 1.00 93.00 200 ARG A N 1
ATOM 1523 C CA . ARG A 1 200 ? -28.377 9.177 40.331 1.00 93.00 200 ARG A CA 1
ATOM 1524 C C . ARG A 1 200 ? -29.865 9.050 39.975 1.00 93.00 200 ARG A C 1
ATOM 1526 O O . ARG A 1 200 ? -30.555 10.062 39.874 1.00 93.00 200 ARG A O 1
ATOM 1533 N N . LEU A 1 201 ? -30.356 7.829 39.745 1.00 92.75 201 LEU A N 1
ATOM 1534 C CA . LEU A 1 201 ? -31.773 7.523 39.494 1.00 92.75 201 LEU A CA 1
ATOM 1535 C C . LEU A 1 201 ? -32.309 6.602 40.609 1.00 92.75 201 LEU A C 1
ATOM 1537 O O . LEU A 1 201 ? -31.513 5.965 41.295 1.00 92.75 201 LEU A O 1
ATOM 1541 N N . PRO A 1 202 ? -33.637 6.473 40.809 1.00 90.25 202 PRO A N 1
ATOM 1542 C CA . PRO A 1 202 ? -34.179 5.710 41.939 1.00 90.25 202 PRO A CA 1
ATOM 1543 C C . PRO A 1 202 ? -33.718 4.243 42.004 1.00 90.25 202 PRO A C 1
ATOM 1545 O O . PRO A 1 202 ? -33.440 3.730 43.086 1.00 90.25 202 PRO A O 1
ATOM 1548 N N . THR A 1 203 ? -33.602 3.572 40.855 1.00 88.69 203 THR A N 1
ATOM 1549 C CA . THR A 1 203 ? -33.287 2.133 40.761 1.00 88.69 203 THR A CA 1
ATOM 1550 C C . THR A 1 203 ? -31.844 1.822 40.355 1.00 88.69 203 THR A C 1
ATOM 1552 O O . THR A 1 203 ? -31.421 0.673 40.467 1.00 88.69 203 THR A O 1
ATOM 1555 N N . PHE A 1 204 ? -31.077 2.805 39.878 1.00 93.94 204 PHE A N 1
ATOM 1556 C CA . PHE A 1 204 ? -29.674 2.633 39.495 1.00 93.94 204 PHE A CA 1
ATOM 1557 C C . PHE A 1 204 ? -28.930 3.968 39.472 1.00 93.94 204 PHE A C 1
ATOM 1559 O O . PHE A 1 204 ? -29.517 5.020 39.213 1.00 93.94 204 PHE A O 1
ATOM 1566 N N . THR A 1 205 ? -27.615 3.918 39.652 1.00 95.44 205 THR A N 1
ATOM 1567 C CA . THR A 1 205 ? -26.727 5.048 39.374 1.00 95.44 205 THR A CA 1
ATOM 1568 C C . THR A 1 205 ? -26.027 4.834 38.036 1.00 95.44 205 THR A C 1
ATOM 1570 O O . THR A 1 205 ? -25.482 3.765 37.765 1.00 95.44 205 THR A O 1
ATOM 1573 N N . ARG A 1 206 ? -26.073 5.860 37.186 1.00 95.50 206 ARG A N 1
ATOM 1574 C CA . ARG A 1 206 ? -25.508 5.906 35.838 1.00 95.50 206 ARG A CA 1
ATOM 1575 C C . ARG A 1 206 ? -24.177 6.647 35.833 1.00 95.50 206 ARG A C 1
ATOM 1577 O O . ARG A 1 206 ? -24.129 7.840 36.122 1.00 95.50 206 ARG A O 1
ATOM 1584 N N . PHE A 1 207 ? -23.127 5.973 35.394 1.00 96.56 207 PHE A N 1
ATOM 1585 C CA . PHE A 1 207 ? -21.829 6.554 35.079 1.00 96.56 207 PHE A CA 1
ATOM 1586 C C . PHE A 1 207 ? -21.721 6.763 33.569 1.00 96.56 207 PHE A C 1
ATOM 1588 O O . PHE A 1 207 ? -21.747 5.797 32.807 1.00 96.56 207 PHE A O 1
ATOM 1595 N N . ALA A 1 208 ? -21.620 8.015 33.127 1.00 95.62 208 ALA A N 1
ATOM 1596 C CA . ALA A 1 208 ? -21.482 8.373 31.719 1.00 95.62 208 ALA A CA 1
ATOM 1597 C C . ALA A 1 208 ? -20.068 8.896 31.426 1.00 95.62 208 ALA A C 1
ATOM 1599 O O . ALA A 1 208 ? -19.576 9.793 32.109 1.00 95.62 208 ALA A O 1
ATOM 1600 N N . PHE A 1 209 ? -19.451 8.342 30.385 1.00 97.00 209 PHE A N 1
ATOM 1601 C CA . PHE A 1 209 ? -18.086 8.604 29.937 1.00 97.00 209 PHE A CA 1
ATOM 1602 C C . PHE A 1 209 ? -18.128 9.174 28.514 1.00 97.00 209 PHE A C 1
ATOM 1604 O O . PHE A 1 209 ? -18.147 8.415 27.541 1.00 97.00 209 PHE A O 1
ATOM 1611 N N . GLY A 1 210 ? -18.214 10.499 28.384 1.00 94.69 210 GLY A N 1
ATOM 1612 C CA . GLY A 1 210 ? -18.238 11.191 27.092 1.00 94.69 210 GLY A CA 1
ATOM 1613 C C . GLY A 1 210 ? -16.831 11.551 26.620 1.00 94.69 210 GLY A C 1
ATOM 1614 O O . GLY A 1 210 ? -16.054 12.109 27.390 1.00 94.69 210 GLY A O 1
ATOM 1615 N N . TRP A 1 211 ? -16.499 11.273 25.360 1.00 93.62 211 TRP A N 1
ATOM 1616 C CA . TRP A 1 211 ? -15.189 11.615 24.796 1.00 93.62 211 TRP A CA 1
ATOM 1617 C C . TRP A 1 211 ? -15.313 12.689 23.714 1.00 93.62 211 TRP A C 1
ATOM 1619 O O . TRP A 1 211 ? -16.212 12.649 22.879 1.00 93.62 211 TRP A O 1
ATOM 1629 N N . ASN A 1 212 ? -14.357 13.618 23.666 1.00 89.81 212 ASN A N 1
ATOM 1630 C CA . ASN A 1 212 ? -14.249 14.605 22.580 1.00 89.81 212 ASN A CA 1
ATOM 1631 C C . ASN A 1 212 ? -13.705 14.032 21.253 1.00 89.81 212 ASN A C 1
ATOM 1633 O O . ASN A 1 212 ? -13.517 14.780 20.296 1.00 89.81 212 ASN A O 1
ATOM 1637 N N . LEU A 1 213 ? -13.398 12.734 21.209 1.00 88.62 213 LEU A N 1
ATOM 1638 C CA . LEU A 1 213 ? -12.799 12.035 20.077 1.00 88.62 213 LEU A CA 1
ATOM 1639 C C . LEU A 1 213 ? -13.379 10.620 19.939 1.00 88.62 213 LEU A C 1
ATOM 1641 O O . LEU A 1 213 ? -13.745 10.014 20.948 1.00 88.62 213 LEU A O 1
ATOM 1645 N N . PRO A 1 214 ? -13.363 10.033 18.726 1.00 89.31 214 PRO A N 1
ATOM 1646 C CA . PRO A 1 214 ? -13.671 8.622 18.537 1.00 89.31 214 PRO A CA 1
ATOM 1647 C C . PRO A 1 214 ? -12.783 7.716 19.402 1.00 89.31 214 PRO A C 1
ATOM 1649 O O . PRO A 1 214 ? -11.546 7.824 19.404 1.00 89.31 214 PRO A O 1
ATOM 1652 N N . PHE A 1 215 ? -13.446 6.808 20.113 1.00 92.31 215 PHE A N 1
ATOM 1653 C CA . PHE A 1 215 ? -12.863 5.838 21.034 1.00 92.31 215 PHE A CA 1
ATOM 1654 C C . PHE A 1 215 ? -13.442 4.438 20.797 1.00 92.31 215 PHE A C 1
ATOM 1656 O O . PHE A 1 215 ? -14.553 4.282 20.277 1.00 92.31 215 PHE A O 1
ATOM 1663 N N . ASP A 1 216 ? -12.711 3.439 21.274 1.00 93.62 216 ASP A N 1
ATOM 1664 C CA . ASP A 1 216 ? -13.172 2.067 21.465 1.00 93.62 216 ASP A CA 1
ATOM 1665 C C . ASP A 1 216 ? -13.155 1.736 22.955 1.00 93.62 216 ASP A C 1
ATOM 1667 O O . ASP A 1 216 ? -12.309 2.237 23.702 1.00 93.62 216 ASP A O 1
ATOM 1671 N N . ALA A 1 217 ? -14.099 0.898 23.380 1.00 95.31 217 ALA A N 1
ATOM 1672 C CA . ALA A 1 217 ? -14.254 0.487 24.766 1.00 95.31 217 ALA A CA 1
ATOM 1673 C C . ALA A 1 217 ? -14.432 -1.031 24.876 1.00 95.31 217 ALA A C 1
ATOM 1675 O O . ALA A 1 217 ? -15.152 -1.636 24.080 1.00 95.31 217 ALA A O 1
ATOM 1676 N N . ALA A 1 218 ? -13.814 -1.630 25.890 1.00 95.75 218 ALA A N 1
ATOM 1677 C CA . ALA A 1 218 ? -14.001 -3.023 26.274 1.00 95.75 218 ALA A CA 1
ATOM 1678 C C . ALA A 1 218 ? -14.484 -3.091 27.726 1.00 95.75 218 ALA A C 1
ATOM 1680 O O . ALA A 1 218 ? -13.871 -2.499 28.613 1.00 95.75 218 ALA A O 1
ATOM 1681 N N . PHE A 1 219 ? -15.572 -3.822 27.961 1.00 96.88 219 PHE A N 1
ATOM 1682 C CA . PHE A 1 219 ? -16.184 -4.013 29.273 1.00 96.88 219 PHE A CA 1
ATOM 1683 C C . PHE A 1 219 ? -16.152 -5.498 29.632 1.00 96.88 219 PHE A C 1
ATOM 1685 O O . PHE A 1 219 ? -16.541 -6.342 28.822 1.00 96.88 219 PHE A O 1
ATOM 1692 N N . SER A 1 220 ? -15.680 -5.820 30.832 1.00 96.38 220 SER A N 1
ATOM 1693 C CA . SER A 1 220 ? -15.609 -7.191 31.340 1.00 96.38 220 SER A CA 1
ATOM 1694 C C . SER A 1 220 ? -15.882 -7.229 32.838 1.00 96.38 220 SER A C 1
ATOM 1696 O O . SER A 1 220 ? -15.479 -6.322 33.565 1.00 96.38 220 SER A O 1
ATOM 1698 N N . ARG A 1 221 ? -16.506 -8.306 33.316 1.00 95.06 221 ARG A N 1
ATOM 1699 C CA . ARG A 1 221 ? -16.737 -8.559 34.741 1.00 95.06 221 ARG A CA 1
ATOM 1700 C C . ARG A 1 221 ? -16.055 -9.857 35.152 1.00 95.06 221 ARG A C 1
ATOM 1702 O O . ARG A 1 221 ? -16.183 -10.857 34.452 1.00 95.06 221 ARG A O 1
ATOM 1709 N N . ASP A 1 222 ? -15.366 -9.815 36.282 1.00 94.88 222 ASP A N 1
ATOM 1710 C CA . ASP A 1 222 ? -14.733 -10.950 36.943 1.00 94.88 222 ASP A CA 1
ATOM 1711 C C . ASP A 1 222 ? -15.135 -10.900 38.425 1.00 94.88 222 ASP A C 1
ATOM 1713 O O . ASP A 1 222 ? -14.620 -10.091 39.194 1.00 94.88 222 ASP A O 1
ATOM 1717 N N . GLY A 1 223 ? -16.165 -11.669 38.791 1.00 92.12 223 GLY A N 1
ATOM 1718 C CA . GLY A 1 223 ? -16.761 -11.648 40.130 1.00 92.12 223 GLY A CA 1
ATOM 1719 C C . GLY A 1 223 ? -17.322 -10.278 40.548 1.00 92.12 223 GLY A C 1
ATOM 1720 O O . GLY A 1 223 ? -18.279 -9.762 39.956 1.00 92.12 223 GLY A O 1
ATOM 1721 N N . ASP A 1 224 ? -16.734 -9.720 41.604 1.00 93.62 224 ASP A N 1
ATOM 1722 C CA . ASP A 1 224 ? -17.013 -8.395 42.174 1.00 93.62 224 ASP A CA 1
ATOM 1723 C C . ASP A 1 224 ? -16.335 -7.248 41.402 1.00 93.62 224 ASP A C 1
ATOM 1725 O O . ASP A 1 224 ? -16.692 -6.084 41.584 1.00 93.62 224 ASP A O 1
ATOM 1729 N N . ARG A 1 225 ? -15.394 -7.557 40.503 1.00 96.38 225 ARG A N 1
ATOM 1730 C CA . ARG A 1 225 ? -14.616 -6.568 39.759 1.00 96.38 225 ARG A CA 1
ATOM 1731 C C . ARG A 1 225 ? -15.155 -6.363 38.348 1.00 96.38 225 ARG A C 1
ATOM 1733 O O . ARG A 1 225 ? -15.057 -7.231 37.479 1.00 96.38 225 ARG A O 1
ATOM 1740 N N . VAL A 1 226 ? -15.653 -5.163 38.077 1.00 97.38 226 VAL A N 1
ATOM 1741 C CA . VAL A 1 226 ? -16.033 -4.706 36.736 1.00 97.38 226 VAL A CA 1
ATOM 1742 C C . VAL A 1 226 ? -14.915 -3.830 36.179 1.00 97.38 226 VAL A C 1
ATOM 1744 O O . VAL A 1 226 ? -14.493 -2.869 36.812 1.00 97.38 226 VAL A O 1
ATOM 1747 N N . THR A 1 227 ? -14.412 -4.159 34.992 1.00 97.75 227 THR A N 1
ATOM 1748 C CA . THR A 1 227 ? -13.339 -3.416 34.317 1.00 97.75 227 THR A CA 1
ATOM 1749 C C . THR A 1 227 ? -13.853 -2.821 33.013 1.00 97.75 227 THR A C 1
ATOM 1751 O O . THR A 1 227 ? -14.376 -3.538 32.159 1.00 97.75 227 THR A O 1
ATOM 1754 N N . LEU A 1 228 ? -13.645 -1.518 32.840 1.00 97.50 228 LEU A N 1
ATOM 1755 C CA . LEU A 1 228 ? -13.893 -0.772 31.610 1.00 97.50 228 LEU A CA 1
ATOM 1756 C C . LEU A 1 228 ? -12.554 -0.244 31.082 1.00 97.50 228 LEU A C 1
ATOM 1758 O O . LEU A 1 228 ? -11.832 0.447 31.796 1.00 97.50 228 LEU A O 1
ATOM 1762 N N . ARG A 1 229 ? -12.196 -0.573 29.841 1.00 97.56 229 ARG A N 1
ATOM 1763 C CA . ARG A 1 229 ? -10.960 -0.111 29.190 1.00 97.56 229 ARG A CA 1
ATOM 1764 C C . ARG A 1 229 ? -11.294 0.721 27.967 1.00 97.56 229 ARG A C 1
ATOM 1766 O O . ARG A 1 229 ? -12.046 0.250 27.120 1.00 97.56 229 ARG A O 1
ATOM 1773 N N . PHE A 1 230 ? -10.679 1.889 27.841 1.00 97.00 230 PHE A N 1
ATOM 1774 C CA . PHE A 1 230 ? -10.720 2.729 26.647 1.00 97.00 230 PHE A CA 1
ATOM 1775 C C . PHE A 1 230 ? -9.383 2.677 25.904 1.00 97.00 230 PHE A C 1
ATOM 1777 O O . PHE A 1 230 ? -8.333 2.604 26.536 1.00 97.00 230 PHE A O 1
ATOM 1784 N N . ASN A 1 231 ? -9.398 2.807 24.575 1.00 94.38 231 ASN A N 1
ATOM 1785 C CA . ASN A 1 231 ? -8.182 3.016 23.764 1.00 94.38 231 ASN A CA 1
ATOM 1786 C C . ASN A 1 231 ? -7.661 4.472 23.783 1.00 94.38 231 ASN A C 1
ATOM 1788 O O . ASN A 1 231 ? -6.793 4.846 22.993 1.00 94.38 231 ASN A O 1
ATOM 1792 N N . ARG A 1 232 ? -8.222 5.314 24.658 1.00 92.50 232 ARG A N 1
ATOM 1793 C CA . ARG A 1 232 ? -7.824 6.702 24.912 1.00 92.50 232 ARG A CA 1
ATOM 1794 C C . ARG A 1 232 ? -7.485 6.852 26.384 1.00 92.50 232 ARG A C 1
ATOM 1796 O O . ARG A 1 232 ? -8.124 6.221 27.220 1.00 92.50 232 ARG A O 1
ATOM 1803 N N . SER A 1 233 ? -6.503 7.695 26.682 1.00 94.31 233 SER A N 1
ATOM 1804 C CA . SER A 1 233 ? -6.073 8.005 28.043 1.00 94.31 233 SER A CA 1
ATOM 1805 C C . SER A 1 233 ? -6.363 9.466 28.361 1.00 94.31 233 SER A C 1
ATOM 1807 O O . SER A 1 233 ? -6.076 10.341 27.544 1.00 94.31 233 SER A O 1
ATOM 1809 N N . ALA A 1 234 ? -6.968 9.714 29.518 1.00 93.38 234 ALA A N 1
ATOM 1810 C CA . ALA A 1 234 ? -7.266 11.035 30.058 1.00 93.38 234 ALA A CA 1
ATOM 1811 C C . ALA A 1 234 ? -7.382 10.930 31.587 1.00 93.38 234 ALA A C 1
ATOM 1813 O O . ALA A 1 234 ? -7.750 9.861 32.084 1.00 93.38 234 ALA A O 1
ATOM 1814 N N . PRO A 1 235 ? -7.100 12.008 32.340 1.00 91.88 235 PRO A N 1
ATOM 1815 C CA . PRO A 1 235 ? -7.432 12.056 33.757 1.00 91.88 235 PRO A CA 1
ATOM 1816 C C . PRO A 1 235 ? -8.952 11.984 33.953 1.00 91.88 235 PRO A C 1
ATOM 1818 O O . PRO A 1 235 ? -9.723 12.471 33.123 1.00 91.88 235 PRO A O 1
ATOM 1821 N N . ILE A 1 236 ? -9.366 11.404 35.075 1.00 94.31 236 ILE A N 1
ATOM 1822 C CA . ILE A 1 236 ? -10.751 11.347 35.539 1.00 94.31 236 ILE A CA 1
ATOM 1823 C C . ILE A 1 236 ? -10.782 11.723 37.020 1.00 94.31 236 ILE A C 1
ATOM 1825 O O . ILE A 1 236 ? -9.857 11.394 37.760 1.00 94.31 236 ILE A O 1
ATOM 1829 N N . ASP A 1 237 ? -11.832 12.430 37.424 1.00 91.25 237 ASP A N 1
ATOM 1830 C CA . ASP A 1 237 ? -12.078 12.833 38.804 1.00 91.25 237 ASP A CA 1
ATOM 1831 C C . ASP A 1 237 ? -13.267 12.040 39.367 1.00 91.25 237 ASP A C 1
ATOM 1833 O O . ASP A 1 237 ? -14.359 12.064 38.793 1.00 91.25 237 ASP A O 1
ATOM 1837 N N . PHE A 1 238 ? -13.049 11.327 40.474 1.00 93.44 238 PHE A N 1
ATOM 1838 C CA . PHE A 1 238 ? -14.079 10.561 41.180 1.00 93.44 238 PHE A CA 1
ATOM 1839 C C . PHE A 1 238 ? -14.611 11.260 42.438 1.00 93.44 238 PHE A C 1
ATOM 1841 O O . PHE A 1 238 ? -15.513 10.714 43.071 1.00 93.44 238 PHE A O 1
ATOM 1848 N N . ALA A 1 239 ? -14.186 12.495 42.737 1.00 91.00 239 ALA A N 1
ATOM 1849 C CA . ALA A 1 239 ? -14.686 13.262 43.880 1.00 91.00 239 ALA A CA 1
ATOM 1850 C C . ALA A 1 239 ? -16.232 13.305 44.016 1.00 91.00 239 ALA A C 1
ATOM 1852 O O . ALA A 1 239 ? -16.722 13.251 45.146 1.00 91.00 239 ALA A O 1
ATOM 1853 N N . PRO A 1 240 ? -17.053 13.325 42.936 1.00 89.62 240 PRO A N 1
ATOM 1854 C CA . PRO A 1 240 ? -18.514 13.231 43.058 1.00 89.62 240 PRO A CA 1
ATOM 1855 C C . PRO A 1 240 ? -19.046 11.922 43.667 1.00 89.62 240 PRO A C 1
ATOM 1857 O O . PRO A 1 240 ? -20.216 11.878 44.052 1.00 89.62 240 PRO A O 1
ATOM 1860 N N . ILE A 1 241 ? -18.233 10.862 43.708 1.00 92.56 241 ILE A N 1
ATOM 1861 C CA . ILE A 1 241 ? -18.524 9.557 44.324 1.00 92.56 241 ILE A CA 1
ATOM 1862 C C . ILE A 1 241 ? -18.016 9.542 45.769 1.00 92.56 241 ILE A C 1
ATOM 1864 O O . ILE A 1 241 ? -18.745 9.100 46.651 1.00 92.56 241 ILE A O 1
ATOM 1868 N N . ASP A 1 242 ? -16.826 10.093 46.023 1.00 89.88 242 ASP A N 1
ATOM 1869 C CA . ASP A 1 242 ? -16.256 10.202 47.375 1.00 89.88 242 ASP A CA 1
ATOM 1870 C C . ASP A 1 242 ? -17.124 11.074 48.301 1.00 89.88 242 ASP A C 1
ATOM 1872 O O . ASP A 1 242 ? -17.273 10.786 49.489 1.00 89.88 242 ASP A O 1
ATOM 1876 N N . VAL A 1 243 ? -17.727 12.135 47.751 1.00 91.94 243 VAL A N 1
ATOM 1877 C CA . VAL A 1 243 ? -18.638 13.042 48.473 1.00 91.94 243 VAL 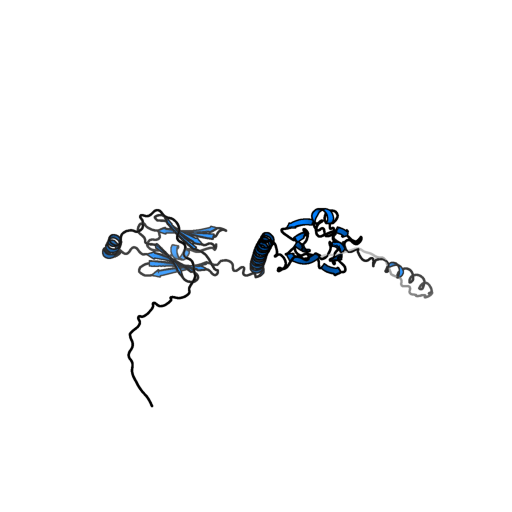A CA 1
ATOM 1878 C C . VAL A 1 243 ? -20.014 12.413 48.727 1.00 91.94 243 VAL A C 1
ATOM 1880 O O . VAL A 1 243 ? -20.627 12.679 49.759 1.00 91.94 243 VAL A O 1
ATOM 1883 N N . GLU A 1 244 ? -20.518 11.594 47.801 1.00 91.69 244 GLU A N 1
ATOM 1884 C CA . GLU A 1 244 ? -21.831 10.942 47.908 1.00 91.69 244 GLU A CA 1
ATOM 1885 C C . GLU A 1 244 ? -21.742 9.488 47.396 1.00 91.69 244 GLU A C 1
ATOM 1887 O O . GLU A 1 244 ? -21.925 9.237 46.193 1.00 91.69 244 GLU A O 1
ATOM 1892 N N . PRO A 1 245 ? -21.453 8.524 48.296 1.00 90.88 245 PRO A N 1
ATOM 1893 C CA . PRO A 1 245 ? -21.253 7.121 47.945 1.00 90.88 245 PRO A CA 1
ATOM 1894 C C . PRO A 1 245 ? -22.432 6.502 47.190 1.00 90.88 245 PRO A C 1
ATOM 1896 O O . PRO A 1 245 ? -23.600 6.797 47.444 1.00 90.88 245 PRO A O 1
ATOM 1899 N N . VAL A 1 246 ? -22.120 5.600 46.260 1.00 92.06 246 VAL A N 1
ATOM 1900 C CA . VAL A 1 246 ? -23.109 4.957 45.386 1.00 92.06 246 VAL A CA 1
ATOM 1901 C C . VAL A 1 246 ? -23.493 3.586 45.938 1.00 92.06 246 VAL A C 1
ATOM 1903 O O . VAL A 1 246 ? -22.637 2.734 46.164 1.00 92.06 246 VAL A O 1
ATOM 1906 N N . ALA A 1 247 ? -24.792 3.345 46.126 1.00 89.94 247 ALA A N 1
ATOM 1907 C CA . ALA A 1 247 ? -25.292 2.072 46.638 1.00 89.94 247 ALA A CA 1
ATOM 1908 C C . ALA A 1 247 ? -24.878 0.897 45.730 1.00 89.94 247 ALA A C 1
ATOM 1910 O O . ALA A 1 247 ? -25.162 0.892 44.533 1.00 89.94 247 ALA A O 1
ATOM 1911 N N . GLY A 1 248 ? -24.214 -0.107 46.312 1.00 89.19 248 GLY A N 1
ATOM 1912 C CA . GLY A 1 248 ? -23.684 -1.271 45.591 1.00 89.19 248 GLY A CA 1
ATOM 1913 C C . GLY A 1 248 ? -22.280 -1.087 44.998 1.00 89.19 248 GLY A C 1
ATOM 1914 O O . GLY A 1 248 ? -21.697 -2.072 44.549 1.00 89.19 248 GLY A O 1
ATOM 1915 N N . LEU A 1 249 ? -21.703 0.117 45.032 1.00 94.44 249 LEU A N 1
ATOM 1916 C CA . LEU A 1 249 ? -20.298 0.363 44.695 1.00 94.44 249 LEU A CA 1
ATOM 1917 C C . LEU A 1 249 ? -19.457 0.364 45.982 1.00 94.44 249 LEU A C 1
ATOM 1919 O O . LEU A 1 249 ? -19.779 1.075 46.929 1.00 94.44 249 LEU A O 1
ATOM 1923 N N . VAL A 1 250 ? -18.398 -0.445 46.020 1.00 94.19 250 VAL A N 1
ATOM 1924 C CA . VAL A 1 250 ? -17.468 -0.545 47.161 1.00 94.19 250 VAL A CA 1
ATOM 1925 C C . VAL A 1 250 ? -16.264 0.370 46.958 1.00 94.19 250 VAL A C 1
ATOM 1927 O O . VAL A 1 250 ? -15.846 1.045 47.891 1.00 94.19 250 VAL A O 1
ATOM 1930 N N . ASP A 1 251 ? -15.710 0.379 45.746 1.00 94.31 251 ASP A N 1
ATOM 1931 C CA . ASP A 1 251 ? -14.529 1.160 45.375 1.00 94.31 251 ASP A CA 1
ATOM 1932 C C . ASP A 1 251 ? -14.526 1.424 43.861 1.00 94.31 251 ASP A C 1
ATOM 1934 O O . ASP A 1 251 ? -15.079 0.638 43.081 1.00 94.31 251 ASP A O 1
ATOM 1938 N N . VAL A 1 252 ? -13.895 2.514 43.434 1.00 96.25 252 VAL A N 1
ATOM 1939 C CA . VAL A 1 252 ? -13.654 2.813 42.022 1.00 96.25 252 VAL A CA 1
ATOM 1940 C C . VAL A 1 252 ? -12.325 3.533 41.854 1.00 96.25 252 VAL A C 1
ATOM 1942 O O . VAL A 1 252 ? -12.069 4.564 42.469 1.00 96.25 252 VAL A O 1
ATOM 1945 N N . PHE A 1 253 ? -11.488 3.017 40.959 1.00 94.81 253 PHE A N 1
ATOM 1946 C CA . PHE A 1 253 ? -10.233 3.665 40.603 1.00 94.81 253 PHE A CA 1
ATOM 1947 C C . PHE A 1 253 ? -10.001 3.651 39.097 1.00 94.81 253 PHE A C 1
ATOM 1949 O O . PHE A 1 253 ? -10.584 2.864 38.343 1.00 94.81 253 PHE A O 1
ATOM 1956 N N . ALA A 1 254 ? -9.111 4.536 38.659 1.00 96.06 254 ALA A N 1
ATOM 1957 C CA . ALA A 1 254 ? -8.676 4.632 37.282 1.00 96.06 254 ALA A CA 1
ATOM 1958 C C . ALA A 1 254 ? -7.153 4.605 37.191 1.00 96.06 254 ALA A C 1
ATOM 1960 O O . ALA A 1 254 ? -6.446 5.180 38.014 1.00 96.06 254 ALA A O 1
ATOM 1961 N N . ASP A 1 255 ? -6.684 3.940 36.149 1.00 95.38 255 ASP A N 1
ATOM 1962 C CA . ASP A 1 255 ? -5.290 3.718 35.806 1.00 95.38 255 ASP A CA 1
ATOM 1963 C C . ASP A 1 255 ? -5.077 4.293 34.388 1.00 95.38 255 ASP A C 1
ATOM 1965 O O . ASP A 1 255 ? -5.415 3.638 33.390 1.00 95.38 255 ASP A O 1
ATOM 1969 N N . PRO A 1 256 ? -4.683 5.580 34.279 1.00 92.88 256 PRO A N 1
ATOM 1970 C CA . PRO A 1 256 ? -4.418 6.246 33.008 1.00 92.88 256 PRO A CA 1
ATOM 1971 C C . PRO A 1 256 ? -3.001 5.920 32.520 1.00 92.88 256 PRO A C 1
ATOM 1973 O O . PRO A 1 256 ? -2.017 6.494 32.987 1.00 92.88 256 PRO A O 1
ATOM 1976 N N . ALA A 1 257 ? -2.898 5.037 31.528 1.00 88.50 257 ALA A N 1
ATOM 1977 C CA . ALA A 1 257 ? -1.633 4.615 30.927 1.00 88.50 257 ALA A CA 1
ATOM 1978 C C . ALA A 1 257 ? -1.495 5.131 29.475 1.00 88.50 257 ALA A C 1
ATOM 1980 O O . ALA A 1 257 ? -2.497 5.542 28.879 1.00 88.50 257 ALA A O 1
ATOM 1981 N N . PRO A 1 258 ? -0.293 5.144 28.862 1.00 80.94 258 PRO A N 1
ATOM 1982 C CA . PRO A 1 258 ? -0.107 5.593 27.475 1.00 80.94 258 PRO A CA 1
ATOM 1983 C C . PRO A 1 258 ? -0.937 4.810 26.444 1.00 80.94 258 PRO A C 1
ATOM 1985 O O . PRO A 1 258 ? -1.349 5.372 25.429 1.00 80.94 258 PRO A O 1
ATOM 1988 N N . GLU A 1 259 ? -1.209 3.531 26.705 1.00 84.88 259 GLU A N 1
ATOM 1989 C CA . GLU A 1 259 ? -2.028 2.650 25.868 1.00 84.88 259 GLU A CA 1
ATOM 1990 C C . GLU A 1 259 ? -3.547 2.846 26.029 1.00 84.88 259 GLU A C 1
ATOM 1992 O O . GLU A 1 259 ? -4.317 2.308 25.229 1.00 84.88 259 GLU A O 1
ATOM 1997 N N . GLY A 1 260 ? -3.995 3.587 27.049 1.00 93.19 260 GLY A N 1
ATOM 1998 C CA . GLY A 1 260 ? -5.413 3.816 27.319 1.00 93.19 260 GLY A CA 1
ATOM 1999 C C . GLY A 1 260 ? -5.761 4.012 28.796 1.00 93.19 260 GLY A C 1
ATOM 2000 O O . GLY A 1 260 ? -4.929 3.854 29.685 1.00 93.19 260 GLY A O 1
ATOM 2001 N N . LEU A 1 261 ? -7.025 4.341 29.054 1.00 96.50 261 LEU A N 1
ATOM 2002 C CA . LEU A 1 261 ? -7.598 4.468 30.391 1.00 96.50 261 LEU A CA 1
ATOM 2003 C C . LEU A 1 261 ? -8.259 3.152 30.806 1.00 96.50 261 LEU A C 1
ATOM 2005 O O . LEU A 1 261 ? -9.178 2.673 30.134 1.00 96.50 261 LEU A O 1
ATOM 2009 N N . LYS A 1 262 ? -7.839 2.589 31.938 1.00 97.31 262 LYS A N 1
ATOM 2010 C CA . LYS A 1 262 ? -8.506 1.453 32.584 1.00 97.31 262 LYS A CA 1
ATOM 2011 C C . LYS A 1 262 ? -9.229 1.947 33.834 1.00 97.31 262 LYS A C 1
ATOM 2013 O O . LYS A 1 262 ? -8.594 2.460 34.742 1.00 97.31 262 LYS A O 1
ATOM 2018 N N . ILE A 1 263 ? -10.540 1.756 33.894 1.00 97.56 263 ILE A N 1
ATOM 2019 C CA . ILE A 1 263 ? -11.375 2.032 35.065 1.00 97.56 263 ILE A CA 1
ATOM 2020 C C . ILE A 1 263 ? -11.795 0.694 35.668 1.00 97.56 263 ILE A C 1
ATOM 2022 O O . ILE A 1 263 ? -12.185 -0.228 34.944 1.00 97.56 263 ILE A O 1
ATOM 2026 N N . VAL A 1 264 ? -11.696 0.580 36.987 1.00 97.31 264 VAL A N 1
ATOM 2027 C CA . VAL A 1 264 ? -12.059 -0.618 37.740 1.00 97.31 264 VAL A CA 1
ATOM 2028 C C . VAL A 1 264 ? -13.056 -0.223 38.816 1.00 97.31 264 VAL A C 1
ATOM 2030 O O . VAL A 1 264 ? -12.754 0.613 39.659 1.00 97.31 264 VAL A O 1
ATOM 2033 N N . PHE A 1 265 ? -14.228 -0.848 38.785 1.00 96.94 265 PHE A N 1
ATOM 2034 C CA . PHE A 1 265 ? -15.248 -0.750 39.820 1.00 96.94 265 PHE A CA 1
ATOM 2035 C C . PHE A 1 265 ? -15.229 -2.049 40.622 1.00 96.94 265 PHE A C 1
ATOM 2037 O O . PHE A 1 265 ? -15.355 -3.135 40.048 1.00 96.94 265 PHE A O 1
ATOM 2044 N N . THR A 1 266 ? -15.101 -1.942 41.937 1.00 96.69 266 THR A N 1
ATOM 2045 C CA . THR A 1 266 ? -15.351 -3.044 42.868 1.00 96.69 266 THR A CA 1
ATOM 2046 C C . THR A 1 266 ? -16.780 -2.876 43.369 1.00 96.69 266 THR A C 1
ATOM 2048 O O . THR A 1 266 ? -17.099 -1.852 43.972 1.00 96.69 266 THR A O 1
ATOM 2051 N N . VAL A 1 267 ? -17.661 -3.834 43.091 1.00 95.81 267 VAL A N 1
ATOM 2052 C CA . VAL A 1 267 ? -19.084 -3.771 43.469 1.00 95.81 267 VAL A CA 1
ATOM 2053 C C . VAL A 1 267 ? -19.434 -4.815 44.520 1.00 95.81 267 VAL A C 1
ATOM 2055 O O . VAL A 1 267 ? -18.777 -5.848 44.634 1.00 95.81 267 VAL A O 1
ATOM 2058 N N . ALA A 1 268 ? -20.482 -4.556 45.297 1.00 92.69 268 ALA A N 1
ATOM 2059 C CA . ALA A 1 268 ? -20.928 -5.486 46.322 1.00 92.69 268 ALA A CA 1
ATOM 2060 C C . ALA A 1 268 ? -21.402 -6.823 45.699 1.00 92.69 268 ALA A C 1
ATOM 2062 O O . ALA A 1 268 ? -21.906 -6.849 44.566 1.00 92.69 268 ALA A O 1
ATOM 2063 N N . PRO A 1 269 ? -21.271 -7.956 46.417 1.00 86.81 269 PRO A N 1
ATOM 2064 C CA . PRO A 1 269 ? -21.786 -9.238 45.947 1.00 86.81 269 PRO A CA 1
ATOM 2065 C C . PRO A 1 269 ? -23.281 -9.156 45.614 1.00 86.81 269 PRO A C 1
ATOM 2067 O O . PRO A 1 269 ? -24.082 -8.687 46.417 1.00 86.81 269 PRO A O 1
ATOM 2070 N N . GLY A 1 270 ? -23.660 -9.618 44.421 1.00 83.62 270 GLY A N 1
ATOM 2071 C CA . GLY A 1 270 ? -25.046 -9.575 43.938 1.00 83.62 270 GLY A CA 1
ATOM 2072 C C . GLY A 1 270 ? -25.476 -8.267 43.260 1.00 83.62 270 GLY A C 1
ATOM 2073 O O . GLY A 1 270 ? -26.542 -8.250 42.650 1.00 83.62 270 GLY A O 1
ATOM 2074 N N . THR A 1 271 ? -24.666 -7.201 43.280 1.00 91.12 271 THR A N 1
ATOM 2075 C CA . THR A 1 271 ? -24.952 -5.971 42.521 1.00 91.12 271 THR A CA 1
ATOM 2076 C C . THR A 1 271 ? -24.921 -6.238 41.015 1.00 91.12 271 THR A C 1
ATOM 2078 O O . THR A 1 271 ? -23.923 -6.740 40.483 1.00 91.12 271 THR A O 1
ATOM 2081 N N . ASP A 1 272 ? -25.997 -5.880 40.309 1.00 92.00 272 ASP A N 1
ATOM 2082 C CA . ASP A 1 272 ? -26.049 -5.935 38.847 1.00 92.00 272 ASP A CA 1
ATOM 2083 C C . ASP A 1 272 ? -25.414 -4.681 38.224 1.00 92.00 272 ASP A C 1
ATOM 2085 O O . ASP A 1 272 ? -25.569 -3.563 38.724 1.00 92.00 272 ASP A O 1
ATOM 2089 N N . VAL A 1 273 ? -24.661 -4.884 37.142 1.00 95.06 273 VAL A N 1
ATOM 2090 C CA . VAL A 1 273 ? -23.892 -3.837 36.461 1.00 95.06 273 VAL A CA 1
ATOM 2091 C C . VAL A 1 273 ? -23.939 -4.074 34.960 1.00 95.06 273 VAL A C 1
ATOM 2093 O O . VAL A 1 273 ? -23.441 -5.090 34.470 1.00 95.06 273 VAL A O 1
ATOM 2096 N N . ARG A 1 274 ? -24.478 -3.103 34.219 1.00 94.94 274 ARG A N 1
ATOM 2097 C CA . ARG A 1 274 ? -24.594 -3.154 32.754 1.00 94.94 274 ARG A CA 1
ATOM 2098 C C . ARG A 1 274 ? -23.760 -2.054 32.104 1.00 94.94 274 ARG A C 1
ATOM 2100 O O . ARG A 1 274 ? -23.821 -0.903 32.525 1.00 94.94 274 ARG A O 1
ATOM 2107 N N . GLY A 1 275 ? -23.007 -2.410 31.065 1.00 95.06 275 GLY A N 1
ATOM 2108 C CA . GLY A 1 275 ? -22.213 -1.486 30.255 1.00 95.06 275 GLY A CA 1
ATOM 2109 C C . GLY A 1 275 ? -22.702 -1.448 28.807 1.00 95.06 275 GLY A C 1
ATOM 2110 O O . GLY A 1 275 ? -22.934 -2.504 28.218 1.00 95.06 275 GLY A O 1
ATOM 2111 N N . PHE A 1 276 ? -22.865 -0.261 28.220 1.00 95.38 276 PHE A N 1
ATOM 2112 C CA . PHE A 1 276 ? -23.246 -0.103 26.810 1.00 95.38 276 PHE A CA 1
ATOM 2113 C C . PHE A 1 276 ? -22.730 1.213 26.206 1.00 95.38 276 PHE A C 1
ATOM 2115 O O . PHE A 1 276 ? -22.366 2.149 26.915 1.00 95.38 276 PHE A O 1
ATOM 2122 N N . ARG A 1 277 ? -22.684 1.290 24.871 1.00 93.69 277 ARG A N 1
ATOM 2123 C CA . ARG A 1 277 ? -22.282 2.494 24.126 1.00 93.69 277 ARG A CA 1
ATOM 2124 C C . ARG A 1 277 ? -23.512 3.346 23.801 1.00 93.69 277 ARG A C 1
ATOM 2126 O O . ARG A 1 277 ? -24.492 2.821 23.279 1.00 93.69 277 ARG A O 1
ATOM 2133 N N . GLU A 1 278 ? -23.449 4.648 24.061 1.00 88.50 278 GLU A N 1
ATOM 2134 C CA . GLU A 1 278 ? -24.523 5.610 23.786 1.00 88.50 278 GLU A CA 1
ATOM 2135 C C . GLU A 1 278 ? -23.962 6.779 22.964 1.00 88.50 278 GLU A C 1
ATOM 2137 O O . GLU A 1 278 ? -23.285 7.652 23.503 1.00 88.50 278 GLU A O 1
ATOM 2142 N N . ARG A 1 279 ? -24.227 6.783 21.647 1.00 78.50 279 ARG A N 1
ATOM 2143 C CA . ARG A 1 279 ? -23.681 7.753 20.671 1.00 78.50 279 ARG A CA 1
ATOM 2144 C C . ARG A 1 279 ? -22.163 7.954 20.849 1.00 78.50 279 ARG A C 1
ATOM 2146 O O . ARG A 1 279 ? -21.384 7.055 20.524 1.00 78.50 279 ARG A O 1
ATOM 2153 N N . ASP A 1 280 ? -21.777 9.099 21.406 1.00 79.88 280 ASP A N 1
ATOM 2154 C CA . ASP A 1 280 ? -20.404 9.587 21.571 1.00 79.88 280 ASP A CA 1
ATOM 2155 C C . ASP A 1 280 ? -19.839 9.334 22.985 1.00 79.88 280 ASP A C 1
ATOM 2157 O O . ASP A 1 280 ? -18.818 9.901 23.379 1.00 79.88 280 ASP A O 1
ATOM 2161 N N . GLY A 1 281 ? -20.494 8.468 23.766 1.00 90.81 281 GLY A N 1
ATOM 2162 C CA . GLY A 1 281 ? -20.055 8.072 25.101 1.00 90.81 281 GLY A CA 1
ATOM 2163 C C . GLY A 1 281 ? -20.255 6.588 25.408 1.00 90.81 281 GLY A C 1
ATOM 2164 O O . GLY A 1 281 ? -20.893 5.835 24.666 1.00 90.81 281 GLY A O 1
ATOM 2165 N N . TYR A 1 282 ? -19.665 6.155 26.518 1.00 97.06 282 TYR A N 1
ATOM 2166 C CA . TYR A 1 282 ? -19.913 4.848 27.122 1.00 97.06 282 TYR A CA 1
ATOM 2167 C C . TYR A 1 282 ? -20.658 5.035 28.441 1.00 97.06 282 TYR A C 1
ATOM 2169 O O . TYR A 1 282 ? -20.430 6.014 29.150 1.00 97.06 282 TYR A O 1
ATOM 2177 N N . VAL A 1 283 ? -21.546 4.108 28.774 1.00 96.94 283 VAL A N 1
ATOM 2178 C CA . VAL A 1 283 ? -22.399 4.178 29.958 1.00 96.94 283 VAL A CA 1
ATOM 2179 C C . VAL A 1 283 ? -22.251 2.901 30.768 1.00 96.94 283 VAL A C 1
ATOM 2181 O O . VAL A 1 283 ? -22.291 1.806 30.208 1.00 96.94 283 VAL A O 1
ATOM 2184 N N . VAL A 1 284 ? -22.094 3.045 32.082 1.00 97.06 284 VAL A N 1
ATOM 2185 C CA . VAL A 1 284 ? -22.150 1.950 33.055 1.00 97.06 284 VAL A CA 1
ATOM 2186 C C . VAL A 1 284 ? -23.245 2.271 34.065 1.00 97.06 284 VAL A C 1
ATOM 2188 O O . VAL A 1 284 ? -23.131 3.248 34.799 1.00 97.06 284 VAL A O 1
ATOM 2191 N N . ASP A 1 285 ? -24.298 1.459 34.117 1.00 95.94 285 ASP A N 1
ATOM 2192 C CA . ASP A 1 285 ? -25.318 1.560 35.164 1.00 95.94 285 ASP A CA 1
ATOM 2193 C C . ASP A 1 285 ? -25.037 0.513 36.246 1.00 95.94 285 ASP A C 1
ATOM 2195 O O . ASP A 1 285 ? -24.933 -0.678 35.938 1.00 95.94 285 ASP A O 1
ATOM 2199 N N . VAL A 1 286 ? -24.959 0.955 37.501 1.00 95.00 286 VAL A N 1
ATOM 2200 C CA . VAL A 1 286 ? -24.892 0.111 38.702 1.00 95.00 286 VAL A CA 1
ATOM 2201 C C . VAL A 1 286 ? -26.270 0.121 39.351 1.00 95.00 286 VAL A C 1
ATOM 2203 O O . VAL A 1 286 ? -26.751 1.175 39.777 1.00 95.00 286 VAL A O 1
ATOM 2206 N N . LEU A 1 287 ? -26.940 -1.032 39.381 1.00 90.88 287 LEU A N 1
ATOM 2207 C CA . LEU A 1 287 ? -28.291 -1.138 39.926 1.00 90.88 287 LEU A CA 1
ATOM 2208 C C . LEU A 1 287 ? -28.247 -1.109 41.453 1.00 90.88 287 LEU A C 1
ATOM 2210 O O . LEU A 1 287 ? -27.418 -1.766 42.085 1.00 90.88 287 LEU A O 1
ATOM 2214 N N . HIS A 1 288 ? -29.178 -0.368 42.048 1.00 83.88 288 HIS A N 1
ATOM 2215 C CA . HIS A 1 288 ? -29.355 -0.379 43.490 1.00 83.88 288 HIS A CA 1
ATOM 2216 C C . HIS A 1 288 ? -29.932 -1.737 43.900 1.00 83.88 288 HIS A C 1
ATOM 2218 O O . HIS A 1 288 ? -30.898 -2.216 43.301 1.00 83.88 288 HIS A O 1
ATOM 2224 N N . ALA A 1 289 ? -29.361 -2.347 44.938 1.00 67.44 289 ALA A N 1
ATOM 2225 C CA . ALA A 1 289 ? -29.965 -3.506 45.577 1.00 67.44 289 ALA A CA 1
ATOM 2226 C C . ALA A 1 289 ? -31.269 -3.053 46.248 1.00 67.44 289 ALA A C 1
ATOM 2228 O O 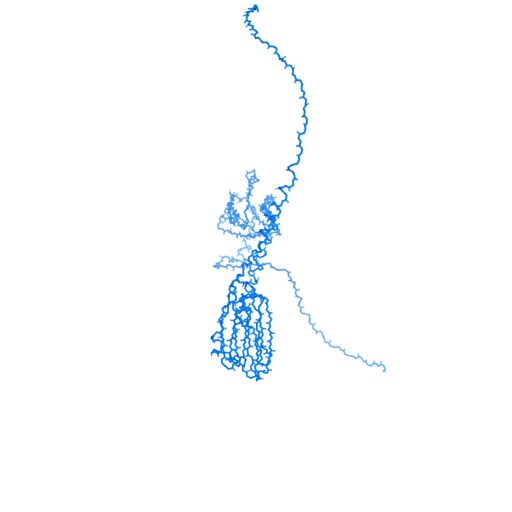. ALA A 1 289 ? -31.257 -2.481 47.334 1.00 67.44 289 ALA A O 1
ATOM 2229 N N . THR A 1 290 ? -32.393 -3.249 45.562 1.00 56.59 290 THR A N 1
ATOM 2230 C CA . THR A 1 290 ? -33.713 -3.060 46.163 1.00 56.59 290 THR A CA 1
ATOM 2231 C C . THR A 1 290 ? -34.091 -4.332 46.914 1.00 56.59 290 THR A C 1
ATOM 2233 O O . THR A 1 290 ? -33.976 -5.429 46.368 1.00 56.59 290 THR A O 1
ATOM 2236 N N . ASP A 1 291 ? -34.635 -4.195 48.125 1.00 50.88 291 ASP A N 1
ATOM 2237 C CA . ASP A 1 291 ? -35.249 -5.318 48.862 1.00 50.88 291 ASP A CA 1
ATOM 2238 C C . ASP A 1 291 ? -36.427 -5.953 48.088 1.00 50.88 291 ASP A C 1
ATOM 2240 O O . ASP A 1 291 ? -36.903 -7.039 48.411 1.00 50.88 291 ASP A O 1
ATOM 2244 N N . ALA A 1 292 ? -36.881 -5.271 47.030 1.00 45.09 292 ALA A N 1
ATOM 2245 C CA . ALA A 1 292 ? -37.876 -5.706 46.065 1.00 45.09 292 ALA A CA 1
ATOM 2246 C C . ALA A 1 292 ? -37.278 -6.079 44.689 1.00 45.09 292 ALA A C 1
ATOM 2248 O O . ALA A 1 292 ? -37.961 -5.931 43.672 1.00 45.09 292 ALA A O 1
ATOM 2249 N N . ALA A 1 293 ? -36.068 -6.654 44.648 1.00 47.38 293 ALA A N 1
ATOM 2250 C CA . ALA A 1 293 ? -35.668 -7.585 43.586 1.00 47.38 293 ALA A CA 1
ATOM 2251 C C . ALA A 1 293 ? -36.591 -8.817 43.657 1.00 47.38 293 ALA A C 1
ATOM 2253 O O . ALA A 1 293 ? -36.259 -9.857 44.231 1.00 47.38 293 ALA A O 1
ATOM 2254 N N . SER A 1 294 ? -37.831 -8.624 43.204 1.00 47.69 294 SER A N 1
ATOM 2255 C CA . SER A 1 294 ? -38.965 -9.446 43.611 1.00 47.69 294 SER A CA 1
ATOM 2256 C C . SER A 1 294 ? -38.774 -10.903 43.202 1.00 47.69 294 SER A C 1
ATOM 2258 O O . SER A 1 294 ? -38.172 -11.202 42.167 1.00 47.69 294 SER A O 1
ATOM 2260 N N . ALA A 1 295 ? -39.355 -11.824 43.976 1.00 55.84 295 ALA A N 1
ATOM 2261 C CA . ALA A 1 295 ? -39.289 -13.257 43.686 1.00 55.84 295 ALA A CA 1
ATOM 2262 C C . ALA A 1 295 ? -39.720 -13.603 42.242 1.00 55.84 295 ALA A C 1
ATOM 2264 O O . ALA A 1 295 ? -39.246 -14.594 41.695 1.00 55.84 295 ALA A O 1
ATOM 2265 N N . GLY A 1 296 ? -40.540 -12.763 41.594 1.00 54.38 296 GLY A N 1
ATOM 2266 C CA . GLY A 1 296 ? -40.905 -12.886 40.181 1.00 54.38 296 GLY A CA 1
ATOM 2267 C C . GLY A 1 296 ? -39.736 -12.728 39.198 1.00 54.38 296 GLY A C 1
ATOM 2268 O O . GLY A 1 296 ? -39.664 -13.484 38.232 1.00 54.38 296 GLY A O 1
ATOM 2269 N N . GLU A 1 297 ? -38.784 -11.820 39.431 1.00 55.41 297 GLU A N 1
ATOM 2270 C CA . GLU A 1 297 ? -37.602 -11.675 38.561 1.00 55.41 297 GLU A CA 1
ATOM 2271 C C . GLU A 1 297 ? -36.608 -12.826 38.765 1.00 55.41 297 GLU A C 1
ATOM 2273 O O . GLU A 1 297 ? -36.064 -13.359 37.794 1.00 55.41 297 GLU A O 1
ATOM 2278 N N . ALA A 1 298 ? -36.430 -13.272 40.013 1.00 58.12 298 ALA A N 1
ATOM 2279 C CA . ALA A 1 298 ? -35.636 -14.457 40.332 1.00 58.12 298 ALA A CA 1
ATOM 2280 C C . ALA A 1 298 ? -36.239 -15.732 39.707 1.00 58.12 298 ALA A C 1
ATOM 2282 O O . ALA A 1 298 ? -35.525 -16.491 39.050 1.00 58.12 298 ALA A O 1
ATOM 2283 N N . MET A 1 299 ? -37.559 -15.925 39.821 1.00 57.19 299 MET A N 1
ATOM 2284 C CA . MET A 1 299 ? -38.280 -17.032 39.180 1.00 57.19 299 MET A CA 1
ATOM 2285 C C . MET A 1 299 ? -38.232 -16.958 37.652 1.00 57.19 299 MET A C 1
ATOM 2287 O O . MET A 1 299 ? -38.056 -17.986 37.006 1.00 57.19 299 MET A O 1
ATOM 2291 N N . THR A 1 300 ? -38.329 -15.766 37.056 1.00 55.69 300 THR A N 1
ATOM 2292 C CA . THR A 1 300 ? -38.235 -15.597 35.595 1.00 55.69 300 THR A CA 1
ATOM 2293 C C . THR A 1 300 ? -36.835 -15.954 35.086 1.00 55.69 300 THR A C 1
ATOM 2295 O O . THR A 1 300 ? -36.704 -16.653 34.082 1.00 55.69 300 THR A O 1
ATOM 2298 N N . ARG A 1 301 ? -35.781 -15.562 35.816 1.00 62.03 301 ARG A N 1
ATOM 2299 C CA . ARG A 1 301 ? -34.391 -15.951 35.522 1.00 62.03 301 ARG A CA 1
ATOM 2300 C C . ARG A 1 301 ? -34.169 -17.462 35.673 1.00 62.03 301 ARG A C 1
ATOM 2302 O O . ARG A 1 301 ? -33.467 -18.055 34.862 1.00 62.03 301 ARG A O 1
ATOM 2309 N N . GLN A 1 302 ? -34.806 -18.093 36.661 1.00 62.94 302 GLN A N 1
ATOM 2310 C CA . GLN A 1 302 ? -34.757 -19.545 36.865 1.00 62.94 302 GLN A CA 1
ATOM 2311 C C . GLN A 1 302 ? -35.553 -20.327 35.801 1.00 62.94 302 GLN A C 1
ATOM 2313 O O . GLN A 1 302 ? -35.143 -21.419 35.417 1.00 62.94 302 GLN A O 1
ATOM 2318 N N . ALA A 1 303 ? -36.659 -19.769 35.298 1.00 56.16 303 ALA A N 1
ATOM 2319 C CA . ALA A 1 303 ? -37.508 -20.387 34.277 1.00 56.16 303 ALA A CA 1
ATOM 2320 C C . ALA A 1 303 ? -36.944 -20.272 32.848 1.00 56.16 303 ALA A C 1
ATOM 2322 O O . ALA A 1 303 ? -37.206 -21.142 32.021 1.00 56.16 303 ALA A O 1
ATOM 2323 N N . LEU A 1 304 ? -36.176 -19.217 32.549 1.00 60.06 304 LEU A N 1
ATOM 2324 C CA . LEU A 1 304 ? -35.578 -19.001 31.223 1.00 60.06 304 LEU A CA 1
ATOM 2325 C C . LEU A 1 304 ? -34.293 -19.808 30.976 1.00 60.06 304 LEU A C 1
ATOM 2327 O O . LEU A 1 304 ? -33.891 -19.954 29.823 1.00 60.06 304 LEU A O 1
ATOM 2331 N N . GLY A 1 305 ? -33.688 -20.364 32.030 1.00 40.34 305 GLY A N 1
ATOM 2332 C CA . GLY A 1 305 ? -32.440 -21.119 31.949 1.00 40.34 305 GLY A CA 1
ATOM 2333 C C . GLY A 1 305 ? -31.217 -20.216 31.769 1.00 40.34 305 GLY A C 1
ATOM 2334 O O . GLY A 1 305 ? -31.247 -19.211 31.063 1.00 40.34 305 GLY A O 1
ATOM 2335 N N . ASP A 1 306 ? -30.121 -20.570 32.433 1.00 41.25 306 ASP A N 1
ATOM 2336 C CA . ASP A 1 306 ? -28.901 -19.769 32.410 1.00 41.25 306 ASP A CA 1
ATOM 2337 C C . ASP A 1 306 ? -28.079 -20.057 31.132 1.00 41.25 306 ASP A C 1
ATOM 2339 O O . ASP A 1 306 ? -27.617 -21.190 30.955 1.00 41.25 306 ASP A O 1
ATOM 2343 N N . PRO A 1 307 ? -27.850 -19.080 30.228 1.00 42.12 307 PRO A N 1
ATOM 2344 C CA . PRO A 1 307 ? -26.948 -19.271 29.094 1.00 42.12 307 PRO A CA 1
ATOM 2345 C C . PRO A 1 307 ? -25.468 -19.359 29.522 1.00 42.12 307 PRO A C 1
ATOM 2347 O O . PRO A 1 307 ? -24.618 -19.700 28.697 1.00 42.12 307 PRO A O 1
ATOM 2350 N N . ALA A 1 308 ? -25.129 -19.098 30.793 1.00 43.81 308 ALA A N 1
ATOM 2351 C CA . ALA A 1 308 ? -23.764 -19.124 31.324 1.00 43.81 308 ALA A CA 1
ATOM 2352 C C . ALA A 1 308 ? -23.213 -20.537 31.636 1.00 43.81 308 ALA A C 1
ATOM 2354 O O . ALA A 1 308 ? -22.465 -20.736 32.593 1.00 43.81 308 ALA A O 1
ATOM 2355 N N . SER A 1 309 ? -23.513 -21.537 30.802 1.00 42.81 309 SER A N 1
ATOM 2356 C CA . SER A 1 309 ? -22.829 -22.844 30.818 1.00 42.81 309 SER A CA 1
ATOM 2357 C C . SER A 1 309 ? -22.369 -23.268 29.423 1.00 42.81 309 SER A C 1
ATOM 2359 O O . SER A 1 309 ? -22.729 -24.315 28.891 1.00 42.81 309 SER A O 1
ATOM 2361 N N . GLY A 1 310 ? -21.506 -22.435 28.835 1.00 29.22 310 GLY A N 1
ATOM 2362 C CA . GLY A 1 310 ? -20.836 -22.690 27.562 1.00 29.22 310 GLY A CA 1
ATOM 2363 C C . GLY A 1 310 ? -19.505 -21.944 27.483 1.00 29.22 310 GLY A C 1
ATOM 2364 O O . GLY A 1 310 ? -19.478 -20.720 27.416 1.00 29.22 310 GLY A O 1
ATOM 2365 N N . ARG A 1 311 ? -18.394 -22.693 27.512 1.00 36.16 311 ARG A N 1
ATOM 2366 C CA . ARG A 1 311 ? -17.001 -22.201 27.450 1.00 36.16 311 ARG A CA 1
ATOM 2367 C C . ARG A 1 311 ? -16.821 -21.103 26.391 1.00 36.16 311 ARG A C 1
ATOM 2369 O O . ARG A 1 311 ? -17.180 -21.294 25.234 1.00 36.16 311 ARG A O 1
ATOM 2376 N N . GLY A 1 312 ? -16.242 -19.972 26.792 1.00 33.25 312 GLY A N 1
ATOM 2377 C CA . GLY A 1 312 ? -16.249 -18.759 25.975 1.00 33.25 312 GLY A CA 1
ATOM 2378 C C . GLY A 1 312 ? -15.330 -18.776 24.751 1.00 33.25 312 GLY A C 1
ATOM 2379 O O . GLY A 1 312 ? -14.289 -19.432 24.748 1.00 33.25 312 GLY A O 1
ATOM 2380 N N . ARG A 1 313 ? -15.696 -17.958 23.753 1.00 32.25 313 ARG A N 1
ATOM 2381 C CA . ARG A 1 313 ? -14.799 -17.199 22.859 1.00 32.25 313 ARG A CA 1
ATOM 2382 C C . ARG A 1 313 ? -15.620 -16.259 21.959 1.00 32.25 313 ARG A C 1
ATOM 2384 O O . ARG A 1 313 ? -16.505 -16.727 21.264 1.00 32.25 313 ARG A O 1
ATOM 2391 N N . LEU A 1 314 ? -15.258 -14.970 21.966 1.00 42.12 314 LEU A N 1
ATOM 2392 C CA . LEU A 1 314 ? -15.503 -13.925 20.947 1.00 42.12 314 LEU A CA 1
ATOM 2393 C C . LEU A 1 314 ? -16.790 -13.991 20.096 1.00 42.12 314 LEU A C 1
ATOM 2395 O O . LEU A 1 314 ? -16.859 -14.769 19.148 1.00 42.12 314 LEU A O 1
ATOM 2399 N N . ILE A 1 315 ? -17.666 -12.990 20.256 1.00 41.03 315 ILE A N 1
ATOM 2400 C CA . ILE A 1 315 ? -18.417 -12.423 19.122 1.00 41.03 315 ILE A CA 1
ATOM 2401 C C . ILE A 1 315 ? -18.244 -10.899 19.111 1.00 41.03 315 ILE A C 1
ATOM 2403 O O . ILE A 1 315 ? -18.456 -10.219 20.112 1.00 41.03 315 ILE A O 1
ATOM 2407 N N . VAL A 1 316 ? -17.830 -10.391 17.951 1.00 40.81 316 VAL A N 1
ATOM 2408 C CA . VAL A 1 316 ? -17.790 -8.972 17.578 1.00 40.81 316 VAL A CA 1
ATOM 2409 C C . VAL A 1 316 ? -19.130 -8.603 16.943 1.00 40.81 316 VAL A C 1
ATOM 2411 O O . VAL A 1 316 ? -19.663 -9.391 16.168 1.00 40.81 316 VAL A O 1
ATOM 2414 N N . SER A 1 317 ? -19.619 -7.385 17.173 1.00 35.06 317 SER A N 1
ATOM 2415 C CA . SER A 1 317 ? -20.480 -6.694 16.203 1.00 35.06 317 SER A CA 1
ATOM 2416 C C . SER A 1 317 ? -20.177 -5.195 16.307 1.00 35.06 317 SER A C 1
ATOM 2418 O O . SER A 1 317 ? -20.424 -4.593 17.347 1.00 35.06 317 SER A O 1
ATOM 2420 N N . ALA A 1 318 ? -19.358 -4.619 15.424 1.00 33.97 318 ALA A N 1
ATOM 2421 C CA . ALA A 1 318 ? -19.637 -4.327 14.013 1.00 33.97 318 ALA A CA 1
ATOM 2422 C C . ALA A 1 318 ? -20.714 -3.241 13.863 1.00 33.97 318 ALA A C 1
ATOM 2424 O O . ALA A 1 318 ? -21.862 -3.422 14.261 1.00 33.97 318 ALA A O 1
ATOM 2425 N N . GLY A 1 319 ? -20.318 -2.108 13.282 1.00 29.73 319 GLY A N 1
ATOM 2426 C CA . GLY A 1 319 ? -21.244 -1.092 12.803 1.00 29.73 319 GLY A CA 1
ATOM 2427 C C . GLY A 1 319 ? -21.464 -1.255 11.303 1.00 29.73 319 GLY A C 1
ATOM 2428 O O . GLY A 1 319 ? -20.495 -1.416 10.570 1.00 29.73 319 GLY A O 1
ATOM 2429 N N . GLU A 1 320 ? -22.725 -1.203 10.885 1.00 31.16 320 GLU A N 1
ATOM 2430 C CA . GLU A 1 320 ? -23.209 -0.667 9.605 1.00 31.16 320 GLU A CA 1
ATOM 2431 C C . GLU A 1 320 ? -24.742 -0.576 9.724 1.00 31.16 320 GLU A C 1
ATOM 2433 O O . GLU A 1 320 ? -25.371 -1.491 10.263 1.00 31.16 320 GLU A O 1
ATOM 2438 N N . VAL A 1 321 ? -25.364 0.508 9.251 1.00 35.41 321 VAL A N 1
ATOM 2439 C CA . VAL A 1 321 ? -26.834 0.646 9.219 1.00 35.41 321 VAL A CA 1
ATOM 2440 C C . VAL A 1 321 ? -27.289 0.891 7.783 1.00 35.41 321 VAL A C 1
ATOM 2442 O O . VAL A 1 321 ? -27.115 1.983 7.251 1.00 35.41 321 VAL A O 1
ATOM 2445 N N . ALA A 1 322 ? -27.919 -0.115 7.176 1.00 31.47 322 ALA A N 1
ATOM 2446 C CA . ALA A 1 322 ? -28.608 -0.047 5.883 1.00 31.47 322 ALA A CA 1
ATOM 2447 C C . ALA A 1 322 ? -29.700 -1.152 5.830 1.00 31.47 322 ALA A C 1
ATOM 2449 O O . ALA A 1 322 ? -29.645 -2.084 6.635 1.00 31.47 322 ALA A O 1
ATOM 2450 N N . PRO A 1 323 ? -30.763 -1.028 5.007 1.00 40.25 323 PRO A N 1
ATOM 2451 C CA . PRO A 1 323 ? -32.120 -1.204 5.533 1.00 40.25 323 PRO A CA 1
ATOM 2452 C C . PRO A 1 323 ? -32.786 -2.557 5.244 1.00 40.25 323 PRO A C 1
ATOM 2454 O O . PRO A 1 323 ? -32.394 -3.312 4.358 1.00 40.25 323 PRO A O 1
ATOM 2457 N N . ALA A 1 324 ? -33.874 -2.823 5.974 1.00 34.19 324 ALA A N 1
ATOM 2458 C CA . ALA A 1 324 ? -34.686 -4.027 5.832 1.00 34.19 324 ALA A CA 1
ATOM 2459 C C . ALA A 1 324 ? -35.460 -4.077 4.499 1.00 34.19 324 ALA A C 1
ATOM 2461 O O . ALA A 1 324 ? -36.241 -3.178 4.184 1.00 34.19 324 ALA A O 1
ATOM 2462 N N . ALA A 1 325 ? -35.307 -5.179 3.761 1.00 34.41 325 ALA A N 1
ATOM 2463 C CA . ALA A 1 325 ? -36.146 -5.510 2.612 1.00 34.41 325 ALA A CA 1
ATOM 2464 C C . ALA A 1 325 ? -37.457 -6.188 3.058 1.00 34.41 325 ALA A C 1
ATOM 2466 O O . ALA A 1 325 ? -37.459 -7.061 3.930 1.00 34.41 325 ALA A O 1
ATOM 2467 N N . ALA A 1 326 ? -38.578 -5.792 2.450 1.00 35.22 326 ALA A N 1
ATOM 2468 C CA . ALA A 1 326 ? -39.904 -6.327 2.756 1.00 35.22 326 ALA A CA 1
ATOM 2469 C C . ALA A 1 326 ? -40.116 -7.753 2.204 1.00 35.22 326 ALA A C 1
ATOM 2471 O O . ALA A 1 326 ? -39.527 -8.146 1.198 1.00 35.22 326 ALA A O 1
ATOM 2472 N N . LYS A 1 327 ? -40.993 -8.525 2.861 1.00 39.88 327 LYS A N 1
ATOM 2473 C CA . LYS A 1 327 ? -41.374 -9.883 2.435 1.00 39.88 327 LYS A CA 1
ATOM 2474 C C . LYS A 1 327 ? -42.352 -9.860 1.241 1.00 39.88 327 LYS A C 1
ATOM 2476 O O . LYS A 1 327 ? -43.091 -8.885 1.101 1.00 39.88 327 LYS A O 1
ATOM 2481 N N . PRO A 1 328 ? -42.407 -10.923 0.411 1.00 35.59 328 PRO A N 1
ATOM 2482 C CA . PRO A 1 328 ? -43.311 -10.987 -0.738 1.00 35.59 328 PRO A CA 1
ATOM 2483 C C . PRO A 1 328 ? -44.774 -11.161 -0.313 1.00 35.59 328 PRO A C 1
ATOM 2485 O O . PRO A 1 328 ? -45.054 -11.867 0.655 1.00 35.59 328 PRO A O 1
ATOM 2488 N N . VAL A 1 329 ? -45.697 -10.577 -1.082 1.00 38.09 329 VAL A N 1
ATOM 2489 C CA . VAL A 1 329 ? -47.146 -10.805 -0.958 1.00 38.09 329 VAL A CA 1
ATOM 2490 C C . VAL A 1 329 ? -47.644 -11.637 -2.142 1.00 38.09 329 VAL A C 1
ATOM 2492 O O . VAL A 1 329 ? -47.140 -11.541 -3.261 1.00 38.09 329 VAL A O 1
ATOM 2495 N N . GLU A 1 330 ? -48.610 -12.493 -1.837 1.00 34.06 330 GLU A N 1
ATOM 2496 C CA . GLU A 1 330 ? -49.197 -13.538 -2.670 1.00 34.06 330 GLU A CA 1
ATOM 2497 C C . GLU A 1 330 ? -50.057 -13.001 -3.835 1.00 34.06 330 GLU A C 1
ATOM 2499 O O . GLU A 1 330 ? -50.521 -11.860 -3.821 1.00 34.06 330 GLU A O 1
ATOM 2504 N N . LYS A 1 331 ? -50.260 -13.829 -4.869 1.00 40.62 331 LYS A N 1
ATOM 2505 C CA . LYS A 1 331 ? -50.870 -13.452 -6.156 1.00 40.62 331 LYS A CA 1
ATOM 2506 C C . LYS A 1 331 ? -52.302 -14.003 -6.296 1.00 40.62 331 LYS A C 1
ATOM 2508 O O . LYS A 1 331 ? -52.444 -15.219 -6.417 1.00 40.62 331 LYS A O 1
ATOM 2513 N N . PRO A 1 332 ? -53.348 -13.158 -6.386 1.00 39.59 332 PRO A N 1
ATOM 2514 C CA . PRO A 1 332 ? -54.699 -13.599 -6.742 1.00 39.59 332 PRO A CA 1
ATOM 2515 C C . PRO A 1 332 ? -54.863 -13.904 -8.242 1.00 39.59 332 PRO A C 1
ATOM 2517 O O . PRO A 1 332 ? -54.088 -13.442 -9.084 1.00 39.59 332 PRO A O 1
ATOM 2520 N N . ALA A 1 333 ? -55.892 -14.689 -8.570 1.00 39.34 333 ALA A N 1
ATOM 2521 C CA . ALA A 1 333 ? -56.186 -15.176 -9.918 1.00 39.34 333 ALA A CA 1
ATOM 2522 C C . ALA A 1 333 ? -57.037 -14.212 -10.781 1.00 39.34 333 ALA A C 1
ATOM 2524 O O . ALA A 1 333 ? -57.613 -13.240 -10.298 1.00 39.34 333 ALA A O 1
ATOM 2525 N N . THR A 1 334 ? -57.097 -14.521 -12.079 1.00 41.91 334 THR A N 1
ATOM 2526 C CA . THR A 1 334 ? -57.784 -13.806 -13.174 1.00 41.91 334 THR A CA 1
ATOM 2527 C C . THR A 1 334 ? -59.305 -13.681 -12.992 1.00 41.91 334 THR A C 1
ATOM 2529 O O . THR A 1 334 ? -59.928 -14.567 -12.407 1.00 41.91 334 THR A O 1
ATOM 2532 N N . PRO A 1 335 ? -59.930 -12.666 -13.620 1.00 44.62 335 PRO A N 1
ATOM 2533 C CA . PRO A 1 335 ? -60.975 -12.991 -14.607 1.00 44.62 335 PRO A CA 1
ATOM 2534 C C . PRO A 1 335 ? -60.951 -12.133 -15.899 1.00 44.62 335 PRO A C 1
ATOM 2536 O O . PRO A 1 335 ? -60.441 -11.018 -15.919 1.00 44.62 335 PRO A O 1
ATOM 2539 N N . ALA A 1 336 ? -61.552 -12.665 -16.970 1.00 44.16 336 ALA A N 1
ATOM 2540 C CA . ALA A 1 336 ? -61.997 -11.965 -18.196 1.00 44.16 336 ALA A CA 1
ATOM 2541 C C . ALA A 1 336 ? -63.553 -11.965 -18.215 1.00 44.16 336 ALA A C 1
ATOM 2543 O O . ALA A 1 336 ? -64.099 -12.822 -17.508 1.00 44.16 336 ALA A O 1
ATOM 2544 N N . PRO A 1 337 ? -64.303 -11.077 -18.931 1.00 51.28 337 PRO A N 1
ATOM 2545 C CA . PRO A 1 337 ? -64.175 -10.651 -20.352 1.00 51.28 337 PRO A CA 1
ATOM 2546 C C . PRO A 1 337 ? -64.191 -9.087 -20.523 1.00 51.28 337 PRO A C 1
ATOM 2548 O O . PRO A 1 337 ? -63.803 -8.425 -19.569 1.00 51.28 337 PRO A O 1
ATOM 2551 N N . ALA A 1 338 ? -64.534 -8.376 -21.626 1.00 39.00 338 ALA A N 1
ATOM 2552 C CA . ALA A 1 338 ? -65.203 -8.666 -22.916 1.00 39.00 338 ALA A CA 1
ATOM 2553 C C . ALA A 1 338 ? -64.891 -7.643 -24.065 1.00 39.00 338 ALA A C 1
ATOM 2555 O O . ALA A 1 338 ? -64.131 -6.699 -23.890 1.00 39.00 338 ALA A O 1
ATOM 2556 N N . ALA A 1 339 ? -65.533 -7.882 -25.223 1.00 43.81 339 ALA A N 1
ATOM 2557 C CA . ALA A 1 339 ? -65.870 -7.029 -26.393 1.00 43.81 339 ALA A CA 1
ATOM 2558 C C . ALA A 1 339 ? -66.317 -5.563 -26.112 1.00 43.81 339 ALA A C 1
ATOM 2560 O O . ALA A 1 339 ? -66.763 -5.291 -25.001 1.00 43.81 339 ALA A O 1
ATOM 2561 N N . ALA A 1 340 ? -66.382 -4.590 -27.047 1.00 37.06 340 ALA A N 1
ATOM 2562 C CA . ALA A 1 340 ? -65.923 -4.355 -28.449 1.00 37.06 340 ALA A CA 1
ATOM 2563 C C . ALA A 1 340 ? -65.975 -2.793 -28.684 1.00 37.06 340 ALA A C 1
ATOM 2565 O O . ALA A 1 340 ? -65.799 -2.117 -27.663 1.00 37.06 340 ALA A O 1
ATOM 2566 N N . PRO A 1 341 ? -66.213 -2.132 -29.856 1.00 53.97 341 PRO A N 1
ATOM 2567 C CA . PRO A 1 341 ? -66.682 -2.561 -31.191 1.00 53.97 341 PRO A CA 1
ATOM 2568 C C . PRO A 1 341 ? -65.567 -2.939 -32.184 1.00 53.97 341 PRO A C 1
ATOM 2570 O O . PRO A 1 341 ? -64.425 -2.458 -32.015 1.00 53.97 341 PRO A O 1
#

Nearest PDB structures (foldseek):
  4aqz-assembly1_A  TM=6.891E-01  e=2.087E-03  Neisseria meningitidis
  4av2-assembly1_A  TM=6.631E-01  e=1.363E-02  Neisseria meningitidis MC58
  3jc8-assembly1_Qa  TM=3.251E-01  e=2.106E-04  Myxococcus xanthus DK 1622
  5h3k-assembly1_A  TM=4.128E-01  e=1.041E-01  Synechocystis sp. PCC 6803 substr. Kazusa
  9hmf-assembly1_K  TM=5.550E-01  e=2.802E-01  Campylobacter jejuni

Foldseek 3Di:
DDDDDDDDDDDDDDDDDDDDDDDDDDPPPPPPPVVVVVPPPPDPDPDPLPAFEWDWDWDDDDQKIKIKTFGVVFQFDADWDWDDDPQKIKIFGPGQYHDDCQCVCVRRVQFFPDWDADPSNGIIMTRTDPQWDWDWDTQGRMIMIMTHHNPDPDDPDDDDVVSVVVSVVVVVVVVVVVVVVCVVVVPPPPQWDWDWDWDDDPFKIKIKTFIPDDKDWDWDDDFQKIKIWIQHFDDDDPVVCVVPPGAQWDDWDWDGDPRTIMIITRGDGPWDWDWDDDVRIIMIITTHPDPPPPVVVVVVDVVVDDPPPDDDDDDDDDDDDDDDDDDDDDDDDDDDDDDDD

Sequence (341 aa):
MLVFLVSPFPPRPARVRASARCTGARTRALLGVALAALMTIAQPLPGRAEKLTADVATTLEKGYGRLVLTFRDRNLIPPYSVKQNNGVVVLEFSDEVGIDVDQLAARLAPYVTVARRDPEGKSVRIALARQVRVNTMEAGEKLFVDFLPAKWTGAPPPLPPEVIDALAKRAEAAMRAARDAEFAKSGIHMQPKLDFRVGRLPTFTRFAFGWNLPFDAAFSRDGDRVTLRFNRSAPIDFAPIDVEPVAGLVDVFADPAPEGLKIVFTVAPGTDVRGFRERDGYVVDVLHATDAASAGEAMTRQALGDPASGRGRLIVSAGEVAPAAAKPVEKPATPAPAAAP

pLDDT: mean 77.16, std 21.7, range [29.22, 97.75]

Secondary structure (DSSP, 8-state):
---------------------------SSSSSSTTTTTSS--PPP------EEEEEEEEE-SSSEEEEEE-TT-SSPPPEEEEEETTEEEEEESS-EEE--TTHHHHTTTTEEEEEE-TTSSEEEEEEPTT-EEEEEEETTEEEEEEE-TT--SPPPPPPHHHHHHHHHHHHHHHHHHHHHHHHHH-------EEEEEEE-SSEEEEEEEESS---EEEEEETTEEEEEESS------HHHHSSPPTTEEEEEEEEETTEEEEEEEE-TT--EEEEEETTEEEEEEE---TT--HHHHHHHHHH--S--S------------PPPPPP---PPP-------

Radius of gyration: 44.82 Å; Cα contacts (8 Å, |Δi|>4): 466; chains: 1; bounding box: 117×102×100 Å

Mean predicted aligned error: 20.96 Å

Solvent-accessible surface area (backbone atoms only — not comparable to full-atom values): 21604 Å² total; per-residue (Å²): 132,87,86,89,87,87,89,82,88,88,84,86,89,83,90,82,87,87,89,85,82,87,81,88,90,88,86,83,85,81,81,71,63,73,68,66,74,73,73,77,78,84,68,78,74,80,74,81,77,69,76,43,50,33,50,73,47,76,49,78,53,101,78,37,34,38,38,38,39,36,32,81,92,37,77,52,63,74,64,67,48,80,49,78,55,98,54,32,36,38,43,39,39,79,55,46,41,50,63,79,39,81,60,47,23,73,71,36,52,90,44,24,68,41,48,46,67,44,96,76,30,29,32,38,41,35,33,43,32,88,62,52,46,81,48,76,49,80,57,56,30,31,44,38,41,35,40,35,43,71,85,63,87,70,78,81,83,76,80,58,66,72,59,52,53,52,49,52,55,49,50,52,51,49,54,49,52,49,49,54,49,45,57,66,68,65,62,78,76,70,72,65,43,59,50,76,46,80,48,83,52,100,62,30,39,34,41,37,45,33,44,83,55,97,76,54,77,49,78,50,74,58,91,48,38,38,38,41,36,32,67,51,42,45,79,83,84,61,61,78,42,77,78,50,75,53,68,44,55,74,48,74,51,73,51,68,40,97,79,14,23,38,38,41,37,35,36,40,89,88,48,52,74,51,74,51,79,52,95,68,26,40,36,39,38,37,30,42,84,52,98,71,72,40,69,66,59,57,48,49,54,64,71,68,55,77,83,89,78,65,90,85,79,90,85,88,81,86,89,84,90,82,83,90,79,83,82,90,82,86,83,86,82,88,87,85,89,83,90,84,135